Protein AF-A0AB34IRI8-F1 (afdb_monomer)

Mean predicted aligned error: 18.39 Å

Solvent-accessible surface area (backbone atoms only — not comparable to full-atom values): 11376 Å² total; per-residue (Å²): 134,87,82,85,92,80,89,78,89,80,81,90,86,81,87,89,85,87,90,81,87,82,88,83,88,73,82,80,76,86,68,84,71,57,89,64,52,64,60,56,54,55,51,50,59,56,51,49,53,57,52,50,52,52,51,51,47,52,52,50,52,51,53,44,52,55,52,50,53,52,49,52,57,53,52,60,46,41,81,77,42,81,69,52,74,71,53,50,54,49,51,53,51,50,51,53,52,45,52,53,52,49,54,52,47,54,56,50,49,53,53,50,52,52,52,49,52,57,46,53,53,50,51,50,54,49,49,53,55,50,49,56,49,52,54,50,53,51,52,52,53,52,50,52,51,53,52,51,52,52,51,51,51,53,48,50,55,48,48,53,61,58,59,53,50,66,68,58,53,76,74,46,85,82,59,78,80,67,63,76,69,68,76,76,78,127

Sequence (186 aa):
MESLAEAAEAAVGAAPQTQDEPALDGGTESTDCDSSCAIVGEKRVRSDAVTAMNNKKAHLRLRLAKKMDLIEKSTAKTDIKPLSTREATALEKWRRDVEAMKLELDGLEKKTEEAVARRAMREQAAQVAASRRQDKESEIMLEVRRLKEQLQAKWKARVVVDGISPLLIRKSHIGTVSLVGLLMAS

pLDDT: mean 74.51, std 20.67, range [33.25, 97.0]

Foldseek 3Di:
DDDDDDDDDDDDDDDDDDDDDDDDDDDDDPDPPDPVVVVVVVVVVLVVVLVVLVVVLVVLVVVLVVLVVVLVVLVVVCVVPNDDPVSVVVSVVSVVVNVVSVVVNVVSVVVSVVSVVVVVVVVVVVVVVVVVVVVVVVVVVVVVVVVVVVVVVVVVVVCVVVVVPPVVVVVCVVPDVPPVVVVPDD

Organism: Prymnesium parvum (NCBI:txid97485)

Radius of gyration: 44.05 Å; Cα contacts (8 Å, |Δi|>4): 26; chains: 1; bounding box: 108×60×132 Å

Secondary structure (DSSP, 8-state):
----------------------------------TTHHHHHHHHHHHHHHHHHHHHHHHHHHHHHHHHHHHHHHHHHHTTSPPPHHHHHHHHHHHHHHHHHHHHHHHHHHHHHHHHHHHHHHHHHHHHHHHHHHHHHHHHHHHHHHHHHHHHHHHHHHHHHHHHHHHHHTTTTTTTTSSSTTSS--

Structure (mmCIF, N/CA/C/O backbone):
data_AF-A0AB34IRI8-F1
#
_entry.id   AF-A0AB34IRI8-F1
#
loop_
_atom_site.group_PDB
_atom_site.id
_atom_site.type_symbol
_atom_site.label_atom_id
_atom_site.label_alt_id
_atom_site.label_comp_id
_atom_site.label_asym_id
_atom_site.label_entity_id
_atom_site.label_seq_id
_atom_site.pdbx_PDB_ins_code
_atom_site.Cartn_x
_atom_site.Cartn_y
_atom_site.Cartn_z
_atom_site.occupancy
_atom_site.B_iso_or_equiv
_atom_site.auth_seq_id
_atom_site.auth_comp_id
_atom_site.auth_asym_id
_atom_site.auth_atom_id
_atom_site.pdbx_PDB_model_num
ATOM 1 N N . MET A 1 1 ? 46.384 26.496 -1.691 1.00 38.50 1 MET A N 1
ATOM 2 C CA . MET A 1 1 ? 45.612 27.749 -1.613 1.00 38.50 1 MET A CA 1
ATOM 3 C C . MET A 1 1 ? 44.164 27.350 -1.871 1.00 38.50 1 MET A C 1
ATOM 5 O O . MET A 1 1 ? 43.875 26.962 -2.992 1.00 38.50 1 MET A O 1
ATOM 9 N N . GLU A 1 2 ? 43.409 26.957 -0.836 1.00 41.22 2 GLU A N 1
ATOM 10 C CA . GLU A 1 2 ? 42.634 27.840 0.082 1.00 41.22 2 GLU A CA 1
ATOM 11 C C . GLU A 1 2 ? 41.432 28.473 -0.654 1.00 41.22 2 GLU A C 1
ATOM 13 O O . GLU A 1 2 ? 41.616 28.934 -1.770 1.00 41.22 2 GLU A O 1
ATOM 18 N N . SER A 1 3 ? 40.188 28.525 -0.160 1.00 49.41 3 SER A N 1
ATOM 19 C CA . SER A 1 3 ? 39.584 28.200 1.142 1.00 49.41 3 SER A CA 1
ATOM 20 C C . SER A 1 3 ? 38.048 28.064 1.012 1.00 49.41 3 SER A C 1
ATOM 22 O O . SER A 1 3 ? 37.437 28.500 0.038 1.00 49.41 3 SER A O 1
ATOM 24 N N . LEU A 1 4 ? 37.441 27.453 2.033 1.00 54.38 4 LEU A N 1
ATOM 25 C CA . LEU A 1 4 ? 36.020 27.501 2.395 1.00 54.38 4 LEU A CA 1
ATOM 26 C C . LEU A 1 4 ? 35.646 28.851 3.053 1.00 54.38 4 LEU A C 1
ATOM 28 O O . LEU A 1 4 ? 36.519 29.498 3.623 1.00 54.38 4 LEU A O 1
ATOM 32 N N . ALA A 1 5 ? 34.330 29.111 3.108 1.00 40.75 5 ALA A N 1
ATOM 33 C CA . ALA A 1 5 ? 33.582 29.871 4.130 1.00 40.75 5 ALA A CA 1
ATOM 34 C C . ALA A 1 5 ? 33.366 31.393 3.967 1.00 40.75 5 ALA A C 1
ATOM 36 O O . ALA A 1 5 ? 34.298 32.168 4.112 1.00 40.75 5 ALA A O 1
ATOM 37 N N . GLU A 1 6 ? 32.088 31.781 3.819 1.00 50.50 6 GLU A N 1
ATOM 38 C CA . GLU A 1 6 ? 31.373 32.815 4.611 1.00 50.50 6 GLU A CA 1
ATOM 39 C C . GLU A 1 6 ? 29.864 32.694 4.266 1.00 50.50 6 GLU A C 1
ATOM 41 O O . GLU A 1 6 ? 29.504 32.707 3.092 1.00 50.50 6 GLU A O 1
ATOM 46 N N . ALA A 1 7 ? 28.979 32.214 5.158 1.00 42.91 7 ALA A N 1
ATOM 47 C CA . ALA A 1 7 ? 28.339 32.908 6.296 1.00 42.91 7 ALA A CA 1
ATOM 48 C C . ALA A 1 7 ? 27.569 34.178 5.863 1.00 42.91 7 ALA A C 1
ATOM 50 O O . ALA A 1 7 ? 28.012 34.884 4.974 1.00 42.91 7 ALA A O 1
ATOM 51 N N . ALA A 1 8 ? 26.460 34.628 6.439 1.00 37.38 8 ALA A N 1
ATOM 52 C CA . ALA A 1 8 ? 25.421 34.150 7.343 1.00 37.38 8 ALA A CA 1
ATOM 53 C C . ALA A 1 8 ? 24.485 35.377 7.495 1.00 37.38 8 ALA A C 1
ATOM 55 O O . ALA A 1 8 ? 24.975 36.496 7.576 1.00 37.38 8 ALA A O 1
ATOM 56 N N . GLU A 1 9 ? 23.170 35.156 7.540 1.00 45.03 9 GLU A N 1
ATOM 57 C CA . GLU A 1 9 ? 22.182 35.990 8.254 1.00 45.03 9 GLU A CA 1
ATOM 58 C C . GLU A 1 9 ? 21.961 37.472 7.863 1.00 45.03 9 GLU A C 1
ATOM 60 O O . GLU A 1 9 ? 22.752 38.365 8.147 1.00 45.03 9 GLU A O 1
ATOM 65 N N . ALA A 1 10 ? 20.738 37.763 7.403 1.00 41.84 10 ALA A N 1
ATOM 66 C CA . ALA A 1 10 ? 20.062 39.022 7.712 1.00 41.84 10 ALA A CA 1
ATOM 67 C C . ALA A 1 10 ? 18.569 38.758 8.012 1.00 41.84 10 ALA A C 1
ATOM 69 O O . ALA A 1 10 ? 17.799 38.393 7.128 1.00 41.84 10 ALA A O 1
ATOM 70 N N . ALA A 1 11 ? 18.239 38.874 9.305 1.00 40.69 11 ALA A N 1
ATOM 71 C CA . ALA A 1 11 ? 16.968 39.212 9.969 1.00 40.69 11 ALA A CA 1
ATOM 72 C C . ALA A 1 11 ? 15.685 39.314 9.104 1.00 40.69 11 ALA A C 1
ATOM 74 O O . ALA A 1 11 ? 15.616 40.081 8.153 1.00 40.69 11 ALA A O 1
ATOM 75 N N . VAL A 1 12 ? 14.632 38.531 9.378 1.00 42.75 12 VAL A N 1
ATOM 76 C CA . VAL A 1 12 ? 13.583 38.778 10.404 1.00 42.75 12 VAL A CA 1
ATOM 77 C C . VAL A 1 12 ? 12.842 40.110 10.212 1.00 42.75 12 VAL A C 1
ATOM 79 O O . VAL A 1 12 ? 13.376 41.169 10.523 1.00 42.75 12 VAL A O 1
ATOM 82 N N . GLY A 1 13 ? 11.559 40.034 9.831 1.00 35.25 13 GLY A N 1
ATOM 83 C CA . GLY A 1 13 ? 10.600 41.122 10.045 1.00 35.25 13 GLY A CA 1
ATOM 84 C C . GLY A 1 13 ? 9.332 41.070 9.181 1.00 35.25 13 GLY A C 1
ATOM 85 O O . GLY A 1 13 ? 9.415 41.228 7.973 1.00 35.25 13 GLY A O 1
ATOM 86 N N . ALA A 1 14 ? 8.174 40.964 9.846 1.00 33.25 14 ALA A N 1
ATOM 87 C CA . ALA A 1 14 ? 6.826 41.368 9.408 1.00 33.25 14 ALA A CA 1
ATOM 88 C C . ALA A 1 14 ? 5.978 40.420 8.518 1.00 33.25 14 ALA A C 1
ATOM 90 O O . ALA A 1 14 ? 6.002 40.466 7.294 1.00 33.25 14 ALA A O 1
ATOM 91 N N . ALA A 1 15 ? 5.072 39.678 9.167 1.00 43.09 15 ALA A N 1
ATOM 92 C CA . ALA A 1 15 ? 3.667 39.653 8.732 1.00 43.09 15 ALA A CA 1
ATOM 93 C C . ALA A 1 15 ? 3.048 41.021 9.107 1.00 43.09 15 ALA A C 1
ATOM 95 O O . ALA A 1 15 ? 3.437 41.534 10.165 1.00 43.09 15 ALA A O 1
ATOM 96 N N . PRO A 1 16 ? 2.126 41.633 8.324 1.00 47.09 16 PRO A N 1
ATOM 97 C CA . PRO A 1 16 ? 0.724 41.178 8.342 1.00 47.09 16 PRO A CA 1
ATOM 98 C C . PRO A 1 16 ? -0.154 41.510 7.093 1.00 47.09 16 PRO A C 1
ATOM 100 O O . PRO A 1 16 ? 0.256 42.203 6.172 1.00 47.09 16 PRO A O 1
ATOM 103 N N . GLN A 1 17 ? -1.416 41.063 7.191 1.00 42.84 17 GLN A N 1
ATOM 104 C CA . GLN A 1 17 ? -2.670 41.548 6.569 1.00 42.84 17 GLN A CA 1
ATOM 105 C C . GLN A 1 17 ? -3.232 40.869 5.300 1.00 42.84 17 GLN A C 1
ATOM 107 O O . GLN A 1 17 ? -2.868 41.127 4.160 1.00 42.84 17 GLN A O 1
ATOM 112 N N . THR A 1 18 ? -4.209 40.014 5.606 1.00 46.50 18 THR A N 1
ATOM 113 C CA . THR A 1 18 ? -5.463 39.654 4.921 1.00 46.50 18 THR A CA 1
ATOM 114 C C . THR A 1 18 ? -6.388 40.835 4.567 1.00 46.50 18 THR A C 1
ATOM 116 O O . THR A 1 18 ? -6.282 41.861 5.234 1.00 46.50 18 THR A O 1
ATOM 119 N N . GLN A 1 19 ? -7.357 40.560 3.660 1.00 40.69 19 GLN A N 1
ATOM 120 C CA . GLN A 1 19 ? -8.642 41.238 3.293 1.00 40.69 19 GLN A CA 1
ATOM 121 C C . GLN A 1 19 ? -8.680 41.725 1.823 1.00 40.69 19 GLN A C 1
ATOM 123 O O . GLN A 1 19 ? -7.710 42.327 1.380 1.00 40.69 19 GLN A O 1
ATOM 128 N N . ASP A 1 20 ? -9.682 41.506 0.953 1.00 49.56 20 ASP A N 1
ATOM 129 C CA . ASP A 1 20 ? -11.048 40.921 0.964 1.00 49.56 20 ASP A CA 1
ATOM 130 C C . ASP A 1 20 ? -11.381 40.486 -0.499 1.00 49.56 20 ASP A C 1
ATOM 132 O O . ASP A 1 20 ? -10.940 41.149 -1.436 1.00 49.56 20 ASP A O 1
ATOM 136 N N . GLU A 1 21 ? -11.864 39.263 -0.777 1.00 47.25 21 GLU A N 1
ATOM 137 C CA . GLU A 1 21 ? -13.268 38.808 -1.006 1.00 47.25 21 GLU A CA 1
ATOM 138 C C . GLU A 1 21 ? -13.926 39.231 -2.355 1.00 47.25 21 GLU A C 1
ATOM 140 O O . GLU A 1 21 ? -13.651 40.321 -2.853 1.00 47.25 21 GLU A O 1
ATOM 145 N N . PRO A 1 22 ? -14.756 38.372 -3.006 1.00 49.69 22 PRO A N 1
ATOM 146 C CA . PRO A 1 22 ? -16.105 38.113 -2.488 1.00 49.69 22 PRO A CA 1
ATOM 147 C C . PRO A 1 22 ? -16.624 36.659 -2.590 1.00 49.69 22 PRO A C 1
ATOM 149 O O . PRO A 1 22 ? -16.430 35.961 -3.586 1.00 49.69 22 PRO A O 1
ATOM 152 N N . ALA A 1 23 ? -17.355 36.263 -1.546 1.00 54.88 23 ALA A N 1
ATOM 153 C CA . ALA A 1 23 ? -18.666 35.614 -1.560 1.00 54.88 23 ALA A CA 1
ATOM 154 C C . ALA A 1 23 ? -18.998 34.632 -2.701 1.00 54.88 23 ALA A C 1
ATOM 156 O O . ALA A 1 23 ? -19.502 35.008 -3.760 1.00 54.88 23 ALA A O 1
ATOM 157 N N . LEU A 1 24 ? -18.904 33.340 -2.385 1.00 49.97 24 LEU A N 1
ATOM 158 C CA . LEU A 1 24 ? -19.870 32.348 -2.858 1.00 49.97 24 LEU A CA 1
ATOM 159 C C . LEU A 1 24 ? -20.435 31.628 -1.635 1.00 49.97 24 LEU A C 1
ATOM 161 O O . LEU A 1 24 ? -19.912 30.618 -1.168 1.00 49.97 24 LEU A O 1
ATOM 165 N N . ASP A 1 25 ? -21.493 32.239 -1.110 1.00 50.31 25 ASP A N 1
ATOM 166 C CA . ASP A 1 25 ? -22.393 31.683 -0.114 1.00 50.31 25 ASP A CA 1
ATOM 167 C C . ASP A 1 25 ? -23.130 30.485 -0.727 1.00 50.31 25 ASP A C 1
ATOM 169 O O . ASP A 1 25 ? -23.863 30.596 -1.713 1.00 50.31 25 ASP A O 1
ATOM 173 N N . GLY A 1 26 ? -22.853 29.315 -0.167 1.00 48.62 26 GLY A N 1
ATOM 174 C CA . GLY A 1 26 ? -23.420 28.035 -0.554 1.00 48.62 26 GLY A CA 1
ATOM 175 C C . GLY A 1 26 ? -23.701 27.210 0.689 1.00 48.62 26 GLY A C 1
ATOM 176 O O . GLY A 1 26 ? -23.177 26.110 0.812 1.00 48.62 26 GLY A O 1
ATOM 177 N N . GLY A 1 27 ? -24.465 27.784 1.624 1.00 51.50 27 GLY A N 1
ATOM 178 C CA . GLY A 1 27 ? -25.280 27.071 2.608 1.00 51.50 27 GLY A CA 1
ATOM 179 C C . GLY A 1 27 ? -24.626 25.861 3.273 1.00 51.50 27 GLY A C 1
ATOM 180 O O . GLY A 1 27 ? -24.981 24.722 2.978 1.00 51.50 27 GLY A O 1
ATOM 181 N N . THR A 1 28 ? -23.735 26.087 4.235 1.00 52.03 28 THR A N 1
ATOM 182 C CA . THR A 1 28 ? -23.485 25.082 5.272 1.00 52.03 28 THR A CA 1
ATOM 183 C C . THR A 1 28 ? -24.441 25.348 6.419 1.00 52.03 28 THR A C 1
ATOM 185 O O . THR A 1 28 ? -24.118 26.075 7.358 1.00 52.03 28 THR A O 1
ATOM 188 N N . GLU A 1 29 ? -25.632 24.754 6.328 1.00 53.28 29 GLU A N 1
ATOM 189 C CA . GLU A 1 29 ? -26.399 24.428 7.522 1.00 53.28 29 GLU A CA 1
ATOM 190 C C . GLU A 1 29 ? -25.449 23.722 8.489 1.00 53.28 29 GLU A C 1
ATOM 192 O O . GLU A 1 29 ? -24.845 22.691 8.171 1.00 53.28 29 GLU A O 1
ATOM 197 N N . SER A 1 30 ? -25.281 24.334 9.656 1.00 51.94 30 SER A N 1
ATOM 198 C CA . SER A 1 30 ? -24.650 23.757 10.829 1.00 51.94 30 SER A CA 1
ATOM 199 C C . SER A 1 30 ? -25.416 22.495 11.205 1.00 51.94 30 SER A C 1
ATOM 201 O O . SER A 1 30 ? -26.341 22.515 12.013 1.00 51.94 30 SER A O 1
ATOM 203 N N . THR A 1 31 ? -25.061 21.393 10.557 1.00 53.19 31 THR A N 1
ATOM 204 C CA . THR A 1 31 ? -25.438 20.070 11.015 1.00 53.19 31 THR A CA 1
ATOM 205 C C . THR A 1 31 ? -24.465 19.759 12.134 1.00 53.19 31 THR A C 1
ATOM 207 O O . THR A 1 31 ? -23.269 19.586 11.883 1.00 53.19 31 THR A O 1
ATOM 210 N N . ASP A 1 32 ? -24.967 19.754 13.365 1.00 49.31 32 ASP A N 1
ATOM 211 C CA . ASP A 1 32 ? -24.262 19.232 14.527 1.00 49.31 32 ASP A CA 1
ATOM 212 C C . ASP A 1 32 ? -23.770 17.816 14.202 1.00 49.31 32 ASP A C 1
ATOM 214 O O . ASP A 1 32 ? -24.513 16.835 14.238 1.00 49.31 32 ASP A O 1
ATOM 218 N N . CYS A 1 33 ? -22.505 17.706 13.799 1.00 54.00 33 CYS A N 1
ATOM 219 C CA . CYS A 1 33 ? -21.868 16.419 13.587 1.00 54.00 33 CYS A CA 1
ATOM 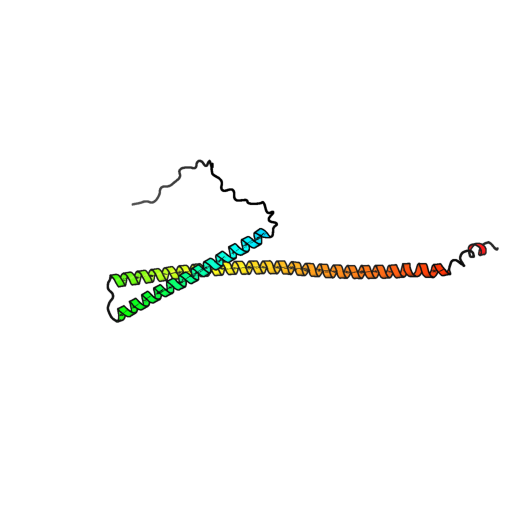220 C C . CYS A 1 33 ? -21.435 15.897 14.953 1.00 54.00 33 CYS A C 1
ATOM 222 O O . CYS A 1 33 ? -20.291 16.073 15.384 1.00 54.00 33 CYS A O 1
ATOM 224 N N . ASP A 1 34 ? -22.370 15.212 15.607 1.00 46.16 34 ASP A N 1
ATOM 225 C CA . ASP A 1 34 ? -22.072 14.255 16.660 1.00 46.16 34 ASP A CA 1
ATOM 226 C C . ASP A 1 34 ? -20.934 13.325 16.206 1.00 46.16 34 ASP A C 1
ATOM 228 O O . ASP A 1 34 ? -20.715 13.070 15.016 1.00 46.16 34 ASP A O 1
ATOM 232 N N . SER A 1 35 ? -20.173 12.824 17.175 1.00 53.50 35 SER A N 1
ATOM 233 C CA . SER A 1 35 ? -18.841 12.202 17.074 1.00 53.50 35 SER A CA 1
ATOM 234 C C . SER A 1 35 ? -18.698 10.994 16.118 1.00 53.50 35 SER A C 1
ATOM 236 O O . SER A 1 35 ? -17.634 10.379 16.022 1.00 53.50 35 SER A O 1
ATOM 238 N N . SER A 1 36 ? -19.752 10.644 15.392 1.00 53.09 36 SER A N 1
ATOM 239 C CA . SER A 1 36 ? -19.864 9.620 14.358 1.00 53.09 36 SER A CA 1
ATOM 240 C C . SER A 1 36 ? -19.537 10.119 12.936 1.00 53.09 36 SER A C 1
ATOM 242 O O . SER A 1 36 ? -19.070 9.310 12.130 1.00 53.09 36 SER A O 1
ATOM 244 N N . CYS A 1 37 ? -19.663 11.416 12.609 1.00 47.88 37 CYS A N 1
ATOM 245 C CA . CYS A 1 37 ? -19.315 11.933 11.269 1.00 47.88 37 CYS A CA 1
ATOM 246 C C . CYS A 1 37 ? -17.809 11.883 10.961 1.00 47.88 37 CYS A C 1
ATOM 248 O O . CYS A 1 37 ? -17.397 11.496 9.862 1.00 47.88 37 CYS A O 1
ATOM 250 N N . ALA A 1 38 ? -16.969 12.250 11.935 1.00 49.59 38 ALA A N 1
ATOM 251 C CA . ALA A 1 38 ? -15.520 12.338 11.743 1.00 49.59 38 ALA A CA 1
ATOM 252 C C . ALA A 1 38 ? -14.908 10.968 11.404 1.00 49.59 38 ALA A C 1
ATOM 254 O O . ALA A 1 38 ? -14.041 10.851 10.542 1.00 49.59 38 ALA A O 1
ATOM 255 N N . ILE A 1 39 ? -15.423 9.896 12.010 1.00 49.19 39 ILE A N 1
ATOM 256 C CA . ILE A 1 39 ? -14.883 8.540 11.851 1.00 49.19 39 ILE A CA 1
ATOM 257 C C . ILE A 1 39 ? -15.245 7.949 10.478 1.00 49.19 39 ILE A C 1
ATOM 259 O O . ILE A 1 39 ? -14.462 7.180 9.913 1.00 49.19 39 ILE A O 1
ATOM 263 N N . VAL A 1 40 ? -16.405 8.305 9.912 1.00 45.72 40 VAL A N 1
ATOM 264 C CA . VAL A 1 40 ? -16.830 7.822 8.586 1.00 45.72 40 VAL A CA 1
ATOM 265 C C . VAL A 1 40 ? -16.107 8.575 7.465 1.00 45.72 40 VAL A C 1
ATOM 267 O O . VAL A 1 40 ? -15.620 7.932 6.531 1.00 45.72 40 VAL A O 1
ATOM 270 N N . GLY A 1 41 ? -15.953 9.900 7.582 1.00 47.09 41 GLY A N 1
ATOM 271 C CA . GLY A 1 41 ? -15.182 10.707 6.626 1.00 47.09 41 GLY A CA 1
ATOM 272 C C . GLY A 1 41 ? -13.705 10.306 6.583 1.00 47.09 41 GLY A C 1
ATOM 273 O O . GLY A 1 41 ? -13.148 10.043 5.518 1.00 47.09 41 GLY A O 1
ATOM 274 N N . GLU A 1 42 ? -13.081 10.119 7.745 1.00 50.88 42 GLU A N 1
ATOM 275 C CA . GLU A 1 42 ? -11.664 9.762 7.841 1.00 50.88 42 GLU A CA 1
ATOM 276 C C . GLU A 1 42 ? -11.390 8.289 7.449 1.00 50.88 42 GLU A C 1
ATOM 278 O O . GLU A 1 42 ? -10.267 7.933 7.082 1.00 50.88 42 GLU A O 1
ATOM 283 N N . LYS A 1 43 ? -12.398 7.401 7.490 1.00 51.81 43 LYS A N 1
ATOM 284 C CA . LYS A 1 43 ? -12.291 6.030 6.947 1.00 51.81 43 LYS A CA 1
ATOM 285 C C . LYS A 1 43 ? -12.290 6.003 5.415 1.00 51.81 43 LYS A C 1
ATOM 287 O O . LYS A 1 43 ? -11.534 5.213 4.849 1.00 51.81 43 LYS A O 1
ATOM 292 N N . ARG A 1 44 ? -13.074 6.861 4.747 1.00 51.75 44 ARG A N 1
ATOM 293 C CA . ARG A 1 44 ? -13.083 6.958 3.272 1.00 51.75 44 ARG A CA 1
ATOM 294 C C . ARG A 1 44 ? -11.767 7.535 2.744 1.00 51.75 44 ARG A C 1
ATOM 296 O O . ARG A 1 44 ? -11.082 6.861 1.984 1.00 51.75 44 ARG A O 1
ATOM 303 N N . VAL A 1 45 ? -11.309 8.660 3.298 1.00 54.56 45 VAL A N 1
ATOM 304 C CA . VAL A 1 45 ? -10.055 9.327 2.879 1.00 54.56 45 VAL A CA 1
ATOM 305 C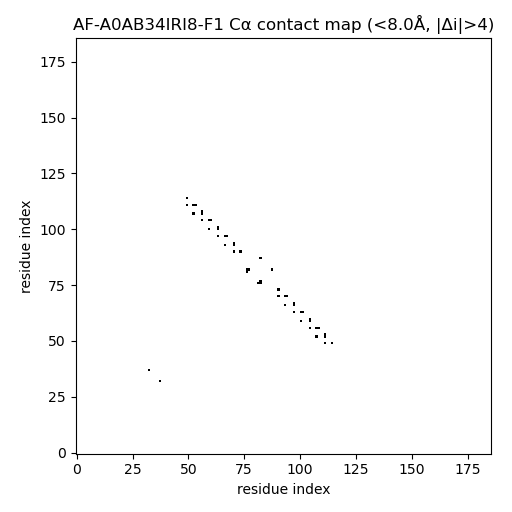 C . VAL A 1 45 ? -8.819 8.414 3.014 1.00 54.56 45 VAL A C 1
ATOM 307 O O . VAL A 1 45 ? -7.908 8.446 2.185 1.00 54.56 45 VAL A O 1
ATOM 310 N N . ARG A 1 46 ? -8.777 7.539 4.030 1.00 54.91 46 ARG A N 1
ATOM 311 C CA . ARG A 1 46 ? -7.667 6.584 4.237 1.00 54.91 46 ARG A CA 1
ATOM 312 C C . ARG A 1 46 ? -7.734 5.354 3.323 1.00 54.91 46 ARG A C 1
ATOM 314 O O . ARG A 1 46 ? -6.688 4.804 2.974 1.00 54.91 46 ARG A O 1
ATOM 321 N N . SER A 1 47 ? -8.937 4.944 2.918 1.00 59.28 47 SER A N 1
ATOM 322 C CA . SER A 1 47 ? -9.152 3.933 1.873 1.00 59.28 47 SER A CA 1
ATOM 323 C C . SER A 1 47 ? -8.672 4.442 0.511 1.00 59.28 47 SER A C 1
ATOM 325 O O . SER A 1 47 ? -8.019 3.709 -0.236 1.00 59.28 47 SER A O 1
ATOM 327 N N . ASP A 1 48 ? -8.905 5.721 0.225 1.00 71.50 48 ASP A N 1
ATOM 328 C CA . ASP A 1 48 ? -8.545 6.339 -1.050 1.00 71.50 48 ASP A CA 1
ATOM 329 C C . ASP A 1 48 ? -7.026 6.447 -1.236 1.00 71.50 48 ASP A C 1
ATOM 331 O O . ASP A 1 48 ? -6.525 6.222 -2.335 1.00 71.50 48 ASP A O 1
ATOM 335 N N . ALA A 1 49 ? -6.258 6.688 -0.166 1.00 77.56 49 ALA A N 1
ATOM 336 C CA . ALA A 1 49 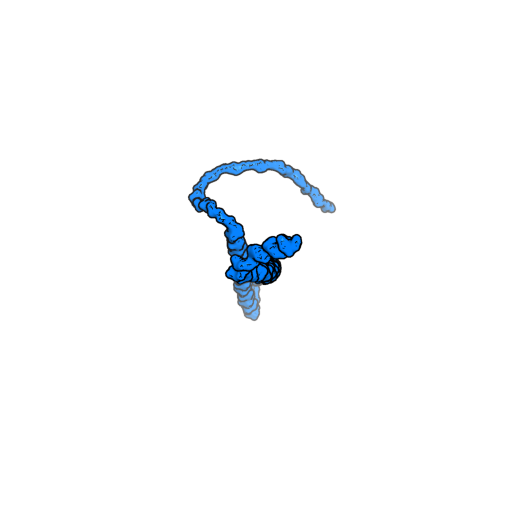? -4.799 6.807 -0.243 1.00 77.56 49 ALA A CA 1
ATOM 337 C C . ALA A 1 49 ? -4.093 5.489 -0.619 1.00 77.56 49 ALA A C 1
ATOM 339 O O . ALA A 1 49 ? -3.237 5.472 -1.506 1.00 77.56 49 ALA A O 1
ATOM 340 N N . VAL A 1 50 ? -4.450 4.369 0.025 1.00 82.62 50 VAL A N 1
ATOM 341 C CA . VAL A 1 50 ? -3.874 3.046 -0.303 1.00 82.62 50 VAL A CA 1
ATOM 342 C C . VAL A 1 50 ? -4.323 2.596 -1.692 1.00 82.62 50 VAL A C 1
ATOM 344 O O . VAL A 1 50 ? -3.517 2.085 -2.469 1.00 82.62 50 VAL A O 1
ATOM 347 N N . THR A 1 51 ? -5.581 2.863 -2.041 1.00 85.56 51 THR A N 1
ATOM 348 C CA . THR A 1 51 ? -6.126 2.575 -3.372 1.00 85.56 51 THR A CA 1
ATOM 349 C C . THR A 1 51 ? -5.410 3.393 -4.451 1.00 85.56 51 THR A C 1
ATOM 351 O O . THR A 1 51 ? -4.986 2.841 -5.465 1.00 85.56 51 THR A O 1
ATOM 354 N N . ALA A 1 52 ? -5.158 4.682 -4.211 1.00 87.56 52 ALA A N 1
ATOM 355 C CA . ALA A 1 52 ? -4.386 5.538 -5.107 1.00 87.56 52 ALA A CA 1
ATOM 356 C C . ALA A 1 52 ? -2.934 5.056 -5.269 1.00 87.56 52 ALA A C 1
ATOM 358 O O . ALA A 1 52 ? -2.417 5.056 -6.386 1.00 87.56 52 ALA A O 1
ATOM 359 N N . MET A 1 53 ? -2.275 4.605 -4.193 1.00 87.38 53 MET A N 1
ATOM 360 C CA . MET A 1 53 ? -0.933 4.008 -4.276 1.00 87.38 53 MET A CA 1
ATOM 361 C C . MET A 1 53 ? -0.930 2.714 -5.099 1.00 87.38 53 MET A C 1
ATOM 363 O O . MET A 1 53 ? -0.063 2.542 -5.954 1.00 87.38 53 MET A O 1
ATOM 367 N N . ASN A 1 54 ? -1.927 1.845 -4.919 1.00 88.69 54 ASN A N 1
ATOM 368 C CA . ASN A 1 54 ? -2.075 0.622 -5.712 1.00 88.69 54 ASN A CA 1
ATOM 369 C C . ASN A 1 54 ? -2.349 0.916 -7.196 1.00 88.69 54 ASN A C 1
ATOM 371 O O . ASN A 1 54 ? -1.775 0.260 -8.065 1.00 88.69 54 ASN A O 1
ATOM 375 N N . ASN A 1 55 ? -3.141 1.944 -7.505 1.00 90.88 55 ASN A N 1
ATOM 376 C CA . ASN A 1 55 ? -3.371 2.383 -8.883 1.00 90.88 55 ASN A CA 1
ATOM 377 C C . ASN A 1 55 ? -2.092 2.943 -9.523 1.00 90.88 55 ASN A C 1
ATOM 379 O O . ASN A 1 55 ? -1.762 2.588 -10.656 1.00 90.88 55 ASN A O 1
ATOM 383 N N . LYS A 1 56 ? -1.317 3.756 -8.787 1.00 92.62 56 LYS A N 1
ATOM 384 C CA . LYS A 1 56 ? 0.003 4.236 -9.239 1.00 92.62 56 LYS A CA 1
ATOM 385 C C . LYS A 1 56 ? 0.955 3.072 -9.510 1.00 92.62 56 LYS A C 1
ATOM 387 O O . LYS A 1 56 ? 1.593 3.036 -10.559 1.00 92.62 56 LYS A O 1
ATOM 392 N N . LYS A 1 57 ? 0.987 2.086 -8.613 1.00 92.50 57 LYS A N 1
ATOM 393 C CA . LYS A 1 57 ? 1.767 0.853 -8.755 1.00 92.50 57 LYS A CA 1
ATOM 394 C C . LYS A 1 57 ? 1.373 0.064 -10.005 1.00 92.50 57 LYS A C 1
ATOM 396 O O . LYS A 1 57 ? 2.238 -0.346 -10.775 1.00 92.50 57 LYS A O 1
ATOM 401 N N . ALA A 1 58 ? 0.074 -0.120 -10.241 1.00 92.44 58 ALA A N 1
ATOM 402 C CA . ALA A 1 58 ? -0.435 -0.800 -11.429 1.00 92.44 58 ALA A CA 1
ATOM 403 C C . ALA A 1 58 ? -0.039 -0.062 -12.719 1.00 92.44 58 ALA A C 1
ATOM 405 O O . ALA A 1 58 ? 0.450 -0.680 -13.666 1.00 92.44 58 ALA A O 1
ATOM 406 N N . HIS A 1 59 ? -0.165 1.266 -12.735 1.00 93.94 59 HIS A N 1
ATOM 407 C CA . HIS A 1 59 ? 0.226 2.084 -13.879 1.00 93.94 59 HIS A CA 1
ATOM 408 C C . HIS A 1 59 ? 1.741 2.046 -14.146 1.00 93.94 59 HIS A C 1
ATOM 410 O O . HIS A 1 59 ? 2.164 1.928 -15.297 1.00 93.94 59 HIS A O 1
ATOM 416 N N . LEU A 1 60 ? 2.572 2.090 -13.101 1.00 94.19 60 LEU A N 1
ATOM 417 C CA . LEU A 1 60 ? 4.027 1.960 -13.228 1.00 94.19 60 LEU A CA 1
ATOM 418 C C . LEU A 1 60 ? 4.436 0.589 -13.761 1.00 94.19 60 LEU A C 1
ATOM 420 O O . LEU A 1 60 ? 5.258 0.522 -14.669 1.00 94.19 60 LEU A O 1
ATOM 424 N N . ARG A 1 61 ? 3.815 -0.494 -13.282 1.00 93.44 61 ARG A N 1
ATOM 425 C CA . ARG A 1 61 ? 4.044 -1.848 -13.814 1.00 93.44 61 ARG A CA 1
ATOM 426 C C . ARG A 1 61 ? 3.694 -1.946 -15.297 1.00 93.44 61 ARG A C 1
ATOM 42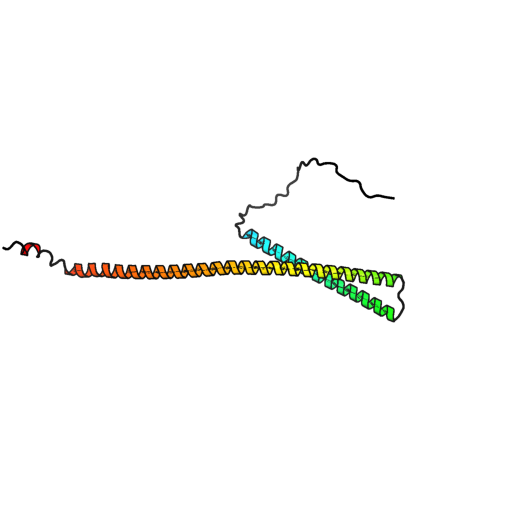8 O O . ARG A 1 61 ? 4.464 -2.512 -16.068 1.00 93.44 61 ARG A O 1
ATOM 435 N N . LEU A 1 62 ? 2.584 -1.334 -15.717 1.00 95.50 62 LEU A N 1
ATOM 436 C CA . LEU A 1 62 ? 2.206 -1.266 -17.130 1.00 95.50 62 LEU A CA 1
ATOM 437 C C . LEU A 1 62 ? 3.250 -0.496 -17.959 1.00 95.50 62 LEU A C 1
ATOM 439 O O . LEU A 1 62 ? 3.643 -0.941 -19.037 1.00 95.50 62 LEU A O 1
ATOM 443 N N . ARG A 1 63 ? 3.713 0.663 -17.470 1.00 94.12 63 ARG A N 1
ATOM 444 C CA . ARG A 1 63 ? 4.752 1.463 -18.142 1.00 94.12 63 ARG A CA 1
ATOM 445 C C . ARG A 1 63 ? 6.083 0.721 -18.231 1.00 94.12 63 ARG A C 1
ATOM 447 O O . ARG A 1 63 ? 6.724 0.769 -19.280 1.00 94.12 63 ARG A O 1
ATOM 454 N N . LEU A 1 64 ? 6.465 0.028 -17.162 1.00 94.94 64 LEU A N 1
ATOM 455 C CA . LEU A 1 64 ? 7.659 -0.804 -17.101 1.00 94.94 64 LEU A CA 1
ATOM 456 C C . LEU A 1 64 ? 7.597 -1.912 -18.155 1.00 94.94 64 LEU A C 1
ATOM 458 O O . LEU A 1 64 ? 8.524 -2.031 -18.949 1.00 94.94 64 LEU A O 1
ATOM 462 N N . ALA A 1 65 ? 6.486 -2.650 -18.225 1.00 94.69 65 ALA A N 1
ATOM 463 C CA . ALA A 1 65 ? 6.290 -3.713 -19.209 1.00 94.69 65 ALA A CA 1
ATOM 464 C C . ALA A 1 65 ? 6.426 -3.197 -20.650 1.00 94.69 65 ALA A C 1
ATOM 466 O O . ALA A 1 65 ? 7.159 -3.774 -21.446 1.00 94.69 65 ALA A O 1
ATOM 467 N N . LYS A 1 66 ? 5.805 -2.052 -20.969 1.00 95.38 66 LYS A N 1
ATOM 468 C CA . LYS A 1 66 ? 5.932 -1.424 -22.296 1.00 95.38 66 LYS A CA 1
ATOM 469 C C . LYS A 1 66 ? 7.376 -1.037 -22.630 1.00 95.38 66 LYS A C 1
ATOM 471 O O . LYS A 1 66 ? 7.809 -1.205 -23.762 1.00 95.38 66 LYS A O 1
ATOM 476 N N . LYS A 1 67 ? 8.127 -0.490 -21.669 1.00 94.38 67 LYS A N 1
ATOM 477 C CA . LYS A 1 67 ? 9.534 -0.106 -21.881 1.00 94.38 67 LYS A CA 1
ATOM 478 C C . LYS A 1 67 ? 10.449 -1.322 -22.014 1.00 94.38 67 LYS A C 1
ATOM 480 O O . LYS A 1 67 ? 11.345 -1.291 -22.848 1.00 94.38 67 LYS A O 1
ATOM 485 N N . MET A 1 68 ? 10.200 -2.380 -21.247 1.00 95.56 68 MET A N 1
ATOM 486 C CA . MET A 1 68 ? 10.908 -3.655 -21.380 1.00 95.56 68 MET A CA 1
ATOM 487 C C . MET A 1 68 ? 10.668 -4.293 -22.755 1.00 95.56 68 MET A C 1
ATOM 489 O O . MET A 1 68 ? 11.635 -4.677 -23.400 1.00 95.56 68 MET A O 1
ATOM 493 N N . ASP A 1 69 ? 9.428 -4.296 -23.253 1.00 94.62 69 ASP A N 1
ATOM 494 C CA . ASP A 1 69 ? 9.092 -4.768 -24.610 1.00 94.62 69 ASP A CA 1
ATOM 495 C C . ASP A 1 69 ? 9.807 -3.951 -25.708 1.00 94.62 69 ASP A C 1
ATOM 497 O O . ASP A 1 69 ? 10.313 -4.504 -26.684 1.00 94.62 69 ASP A O 1
ATOM 501 N N . LEU A 1 70 ? 9.930 -2.627 -25.539 1.00 92.06 70 LEU A N 1
ATOM 502 C CA . LEU A 1 70 ? 10.718 -1.789 -26.456 1.00 92.06 70 LEU A CA 1
ATOM 503 C C . LEU A 1 70 ? 12.211 -2.138 -26.433 1.00 92.06 70 LEU A C 1
ATOM 505 O O . LEU A 1 70 ? 12.844 -2.157 -27.487 1.00 92.06 70 LEU A O 1
ATOM 509 N N . ILE A 1 71 ? 12.769 -2.413 -25.250 1.00 92.62 71 ILE A N 1
ATOM 510 C CA . ILE A 1 71 ? 14.159 -2.858 -25.104 1.00 92.62 71 ILE A CA 1
ATOM 511 C C . ILE A 1 71 ? 14.348 -4.195 -25.818 1.00 92.62 71 ILE A C 1
ATOM 513 O O . ILE A 1 71 ? 15.261 -4.298 -26.628 1.00 92.62 71 ILE A O 1
ATOM 517 N N . GLU A 1 72 ? 13.464 -5.165 -25.581 1.00 94.00 72 GLU A N 1
ATOM 518 C CA . GLU A 1 72 ? 13.515 -6.503 -26.180 1.00 94.00 72 GLU A CA 1
ATOM 519 C C . GLU A 1 72 ? 13.449 -6.455 -27.714 1.00 94.00 72 GLU A C 1
ATOM 521 O O . GLU A 1 72 ? 14.274 -7.056 -28.405 1.00 94.00 72 GLU A O 1
ATOM 526 N N . LYS A 1 73 ? 12.533 -5.655 -28.273 1.00 91.94 73 LYS A N 1
ATOM 527 C CA . LYS A 1 73 ? 12.430 -5.443 -29.727 1.00 91.94 73 LYS A CA 1
ATOM 528 C C . LYS A 1 73 ? 13.666 -4.767 -30.313 1.00 91.94 73 LYS A C 1
ATOM 530 O O . LYS A 1 73 ? 14.058 -5.076 -31.437 1.00 91.94 73 LYS A O 1
ATOM 535 N N . SER A 1 74 ? 14.270 -3.828 -29.588 1.00 87.88 74 SER A N 1
ATOM 536 C CA . SER A 1 74 ? 15.500 -3.166 -30.025 1.00 87.88 74 SER A CA 1
ATOM 537 C C . SER A 1 74 ? 16.724 -4.072 -29.917 1.00 87.88 74 SER A C 1
ATOM 539 O O . SER A 1 74 ? 17.573 -4.002 -30.800 1.00 87.88 74 SER A O 1
ATOM 541 N N . THR A 1 75 ? 16.803 -4.945 -28.909 1.00 86.12 75 THR A N 1
ATOM 542 C CA . THR A 1 75 ? 17.861 -5.963 -28.804 1.00 86.12 75 THR A CA 1
ATOM 543 C C . THR A 1 75 ? 17.712 -7.042 -29.873 1.00 86.12 75 THR A C 1
ATOM 545 O O . THR A 1 75 ? 18.682 -7.373 -30.534 1.00 86.12 75 THR A O 1
ATOM 548 N N . ALA A 1 76 ? 16.495 -7.492 -30.183 1.00 90.62 76 ALA A N 1
ATOM 549 C CA . ALA A 1 76 ? 16.289 -8.444 -31.278 1.00 90.62 76 ALA A CA 1
ATOM 550 C C . ALA A 1 76 ? 16.747 -7.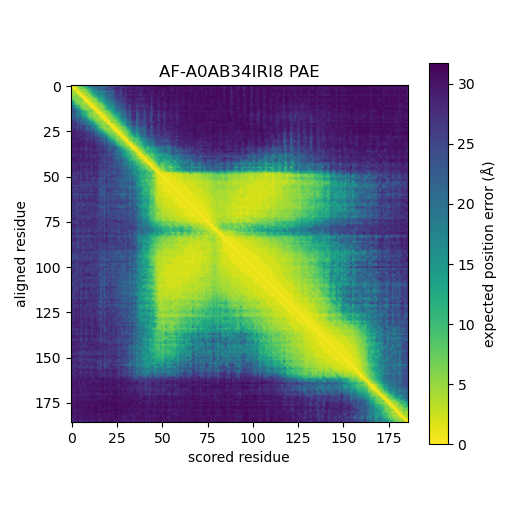888 -32.644 1.00 90.62 76 ALA A C 1
ATOM 552 O O . ALA A 1 76 ? 17.213 -8.627 -33.507 1.00 90.62 76 ALA A O 1
ATOM 553 N N . LYS A 1 77 ? 16.660 -6.564 -32.851 1.00 84.12 77 LYS A N 1
ATOM 554 C CA . LYS A 1 77 ? 17.207 -5.910 -34.052 1.00 84.12 77 LYS A CA 1
ATOM 555 C C . LYS A 1 77 ? 18.738 -5.902 -34.077 1.00 84.12 77 LYS A C 1
ATOM 557 O O . LYS A 1 77 ? 19.296 -5.931 -35.173 1.00 84.12 77 LYS A O 1
ATOM 562 N N . THR A 1 78 ? 19.406 -5.876 -32.918 1.00 77.50 78 THR A N 1
ATOM 563 C CA . THR A 1 78 ? 20.879 -5.867 -32.849 1.00 77.50 78 THR A CA 1
ATOM 564 C C . THR A 1 78 ? 21.499 -7.162 -33.322 1.00 77.50 78 THR A C 1
ATOM 566 O O . THR A 1 78 ? 22.560 -7.137 -33.938 1.00 77.50 78 THR A O 1
ATOM 569 N N . ASP A 1 79 ? 20.805 -8.273 -33.084 1.00 80.19 79 ASP A N 1
ATOM 570 C CA . ASP A 1 79 ? 21.254 -9.607 -33.484 1.00 80.19 79 ASP A CA 1
ATOM 571 C C . ASP A 1 79 ? 21.241 -9.783 -35.012 1.00 80.19 79 ASP A C 1
ATOM 573 O O . ASP A 1 79 ? 21.926 -10.646 -35.554 1.00 80.19 79 ASP A O 1
ATOM 577 N N . ILE A 1 80 ? 20.494 -8.925 -35.719 1.00 82.19 80 ILE A N 1
ATOM 578 C CA . ILE A 1 80 ? 20.396 -8.903 -37.183 1.00 82.19 80 ILE A CA 1
ATOM 579 C C . ILE A 1 80 ? 21.324 -7.832 -37.783 1.00 82.19 80 ILE A C 1
ATOM 581 O O . ILE A 1 80 ? 21.928 -8.053 -38.833 1.00 82.19 80 ILE A O 1
ATOM 585 N N . LYS A 1 81 ? 21.435 -6.652 -37.153 1.00 87.62 81 LYS A N 1
ATOM 586 C CA . LYS A 1 81 ? 22.249 -5.527 -37.641 1.00 87.62 81 LYS A CA 1
ATOM 587 C C . LYS A 1 81 ? 22.777 -4.674 -36.478 1.00 87.62 81 LYS A C 1
ATOM 589 O O . LYS A 1 81 ? 21.998 -4.354 -35.583 1.00 87.62 81 LYS A O 1
ATOM 594 N N . PRO A 1 82 ? 24.042 -4.203 -36.507 1.00 87.50 82 PRO A N 1
ATOM 595 C CA . PRO A 1 82 ? 24.550 -3.294 -35.481 1.00 87.50 82 PRO A CA 1
ATOM 596 C C . PRO A 1 82 ? 23.704 -2.015 -35.395 1.00 87.50 82 PRO A C 1
ATOM 598 O O . PRO A 1 82 ? 23.321 -1.438 -36.417 1.00 87.50 82 PRO A O 1
ATOM 601 N N . LEU A 1 83 ? 23.428 -1.575 -34.163 1.00 86.00 83 LEU A N 1
ATOM 602 C CA . LEU A 1 83 ? 22.667 -0.354 -33.897 1.00 86.00 83 LEU A CA 1
ATOM 603 C C . LEU A 1 83 ? 23.391 0.878 -34.422 1.00 86.00 83 LEU A C 1
ATOM 605 O O . LEU A 1 83 ? 24.611 1.006 -34.307 1.00 86.00 83 LEU A O 1
ATOM 609 N N . SER A 1 84 ? 22.612 1.848 -34.891 1.00 92.31 84 SER A N 1
ATOM 610 C CA . SER A 1 84 ? 23.121 3.206 -35.043 1.00 92.31 84 SER A CA 1
ATOM 611 C C . SER A 1 84 ? 23.445 3.820 -33.674 1.00 92.31 84 SER A C 1
ATOM 613 O O . SER A 1 84 ? 22.848 3.479 -32.650 1.00 92.31 84 SER A O 1
ATOM 615 N N . THR A 1 85 ? 24.351 4.798 -33.643 1.00 91.75 85 THR A N 1
ATOM 616 C CA . THR A 1 85 ? 24.697 5.553 -32.421 1.00 91.75 85 THR A CA 1
ATOM 617 C C . THR A 1 85 ? 23.468 6.191 -31.759 1.00 91.75 85 THR A C 1
ATOM 619 O O . THR A 1 85 ? 23.351 6.241 -30.532 1.00 91.75 85 THR A O 1
ATOM 622 N N . ARG A 1 86 ? 22.495 6.623 -32.569 1.00 91.94 86 ARG A N 1
ATOM 623 C CA . ARG A 1 86 ? 21.214 7.168 -32.104 1.00 91.94 86 ARG A CA 1
ATOM 624 C C . ARG A 1 86 ? 20.335 6.113 -31.427 1.00 91.94 86 ARG A C 1
ATOM 626 O O . ARG A 1 86 ? 19.672 6.414 -30.440 1.00 91.94 86 ARG A O 1
ATOM 633 N N . GLU A 1 87 ? 20.312 4.886 -31.935 1.00 90.12 87 GLU A N 1
ATOM 634 C CA . GLU A 1 87 ? 19.539 3.801 -31.323 1.00 90.12 87 GLU A CA 1
ATOM 635 C C . GLU A 1 87 ? 20.212 3.274 -30.053 1.00 90.12 87 GLU A C 1
ATOM 637 O O . GLU A 1 87 ? 19.523 3.011 -29.070 1.00 90.12 87 GLU A O 1
ATOM 6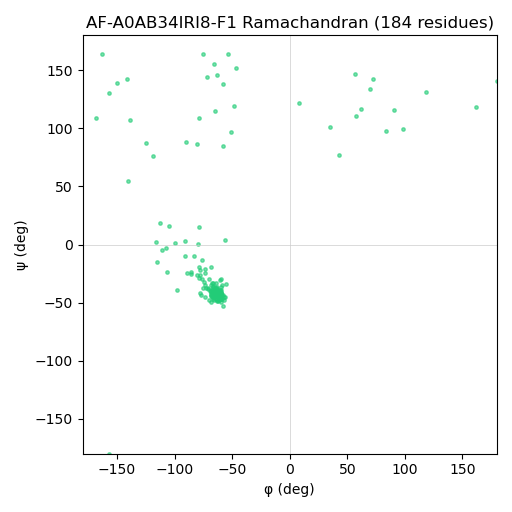42 N N . ALA A 1 88 ? 21.545 3.193 -30.033 1.00 90.75 88 ALA A N 1
ATOM 643 C CA . ALA A 1 88 ? 22.304 2.799 -28.847 1.00 90.75 88 ALA A CA 1
ATOM 644 C C . ALA A 1 88 ? 22.075 3.771 -27.673 1.00 90.75 88 ALA A C 1
ATOM 646 O O . ALA A 1 88 ? 21.786 3.343 -26.556 1.00 90.75 88 ALA A O 1
ATOM 647 N N . THR A 1 89 ? 22.104 5.081 -27.936 1.00 92.69 89 THR A N 1
ATOM 648 C CA . THR A 1 89 ? 21.817 6.108 -26.915 1.00 92.69 89 THR A CA 1
ATOM 649 C C . THR A 1 89 ? 20.360 6.079 -26.441 1.00 92.69 89 THR A C 1
ATOM 651 O O . THR A 1 89 ? 20.091 6.260 -25.251 1.00 92.69 89 THR A O 1
ATOM 654 N N . ALA A 1 90 ? 19.403 5.805 -27.335 1.00 92.88 90 ALA A N 1
ATOM 655 C CA . ALA A 1 90 ? 18.000 5.623 -26.959 1.00 92.88 90 ALA A CA 1
ATOM 656 C C . ALA A 1 90 ? 17.794 4.383 -26.072 1.00 92.88 90 ALA A C 1
ATOM 658 O O . ALA A 1 90 ? 17.083 4.464 -25.068 1.00 92.88 90 ALA A O 1
ATOM 659 N N . LEU A 1 91 ? 18.452 3.267 -26.404 1.00 92.38 91 LEU A N 1
ATOM 660 C CA . LEU A 1 91 ? 18.406 2.028 -25.631 1.00 92.38 91 LEU A CA 1
ATOM 661 C C . LEU A 1 91 ? 18.964 2.232 -24.218 1.00 92.38 91 LEU A C 1
ATOM 663 O O . LEU A 1 91 ? 18.351 1.799 -23.244 1.00 92.38 91 LEU A O 1
ATOM 667 N N . GLU A 1 92 ? 20.089 2.934 -24.091 1.00 94.25 92 GLU A N 1
ATOM 668 C CA . GLU A 1 92 ? 20.684 3.252 -22.793 1.00 94.25 92 GLU A CA 1
ATOM 669 C C . GLU A 1 92 ? 19.765 4.145 -21.946 1.00 94.25 92 GLU A C 1
ATOM 671 O O . GLU A 1 92 ? 19.543 3.875 -20.764 1.00 94.25 92 GLU A O 1
ATOM 676 N N . LYS A 1 93 ? 19.143 5.162 -22.559 1.00 96.25 93 LYS A N 1
ATOM 677 C CA . LYS A 1 93 ? 18.138 5.993 -21.883 1.00 96.25 93 LYS A CA 1
ATOM 678 C C . LYS A 1 93 ? 16.953 5.157 -21.393 1.00 96.25 93 LYS A C 1
ATOM 680 O O . LYS A 1 93 ? 16.502 5.352 -20.270 1.00 96.25 93 LYS A O 1
ATOM 685 N N . TRP A 1 94 ? 16.450 4.221 -22.198 1.00 94.56 94 TRP A N 1
ATOM 686 C CA . TRP A 1 94 ? 15.348 3.353 -21.774 1.00 94.56 94 TRP A CA 1
ATOM 687 C C . TRP A 1 94 ? 15.741 2.408 -20.642 1.00 94.56 94 TRP A C 1
ATOM 689 O O . TRP A 1 94 ? 14.918 2.182 -19.759 1.00 94.56 94 TRP A O 1
ATOM 699 N N . ARG A 1 95 ? 16.980 1.901 -20.623 1.00 94.88 95 ARG A N 1
ATOM 700 C CA . ARG A 1 95 ? 17.497 1.116 -19.490 1.00 94.88 95 ARG A CA 1
ATOM 701 C C . ARG A 1 95 ? 17.500 1.941 -18.203 1.00 94.88 95 ARG A C 1
ATOM 703 O O . ARG A 1 95 ? 16.973 1.474 -17.198 1.00 94.88 95 ARG A O 1
ATOM 710 N N . ARG A 1 96 ? 17.967 3.194 -18.262 1.00 96.44 96 ARG A N 1
ATOM 711 C CA . ARG A 1 96 ? 17.912 4.126 -17.122 1.00 96.44 96 ARG A CA 1
ATOM 712 C C . ARG A 1 96 ? 16.476 4.437 -16.684 1.00 96.44 96 ARG A C 1
ATOM 714 O O . ARG A 1 96 ? 16.188 4.415 -15.493 1.00 96.44 96 ARG A O 1
ATOM 721 N N . ASP A 1 97 ? 15.558 4.663 -17.629 1.00 94.75 97 ASP A N 1
ATOM 722 C CA . ASP A 1 97 ? 14.130 4.859 -17.325 1.00 94.75 97 ASP A CA 1
ATOM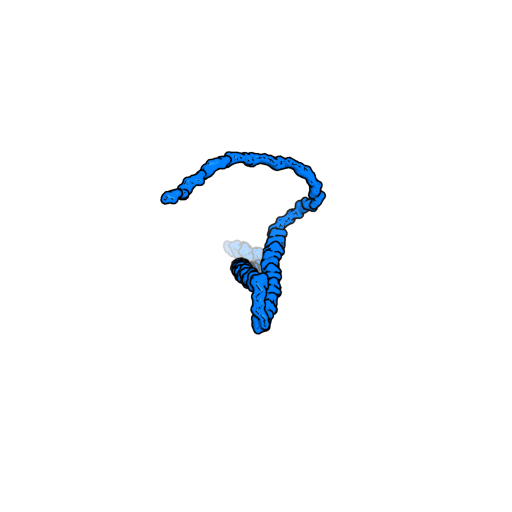 723 C C . ASP A 1 97 ? 13.536 3.628 -16.604 1.00 94.75 97 ASP A C 1
ATOM 725 O O . ASP A 1 97 ? 12.738 3.768 -15.680 1.00 94.75 97 ASP A O 1
ATOM 729 N N . VAL A 1 98 ? 13.902 2.415 -17.035 1.00 96.75 98 VAL A N 1
ATOM 730 C CA . VAL A 1 98 ? 13.462 1.147 -16.430 1.00 96.75 98 VAL A CA 1
ATOM 731 C C . VAL A 1 98 ? 13.997 0.995 -15.011 1.00 96.75 98 VAL A C 1
ATOM 733 O O . VAL A 1 98 ? 13.227 0.641 -14.120 1.00 96.75 98 VAL A O 1
ATOM 736 N N . GLU A 1 99 ? 15.277 1.280 -14.780 1.00 96.06 99 GLU A N 1
ATOM 737 C CA . GLU A 1 99 ? 15.871 1.259 -13.438 1.00 96.06 99 GLU A CA 1
ATOM 738 C C . GLU A 1 99 ? 15.195 2.269 -12.505 1.00 96.06 99 GLU A C 1
ATOM 740 O O . GLU A 1 99 ? 14.801 1.909 -11.397 1.00 96.06 99 GLU A O 1
ATOM 745 N N . ALA A 1 100 ? 14.954 3.495 -12.977 1.00 96.38 100 ALA A N 1
ATOM 746 C CA . ALA A 1 100 ? 14.237 4.509 -12.208 1.00 96.38 100 ALA A CA 1
ATOM 747 C C . ALA A 1 100 ? 12.806 4.065 -11.851 1.00 96.38 100 ALA A C 1
ATOM 749 O O . ALA A 1 100 ? 12.383 4.202 -10.705 1.00 96.38 100 ALA A O 1
ATOM 750 N N . MET A 1 101 ? 12.068 3.479 -12.803 1.00 94.88 101 MET A N 1
ATOM 751 C CA . MET A 1 101 ? 10.717 2.962 -12.548 1.00 94.88 101 MET A CA 1
ATOM 752 C C . MET A 1 101 ? 10.707 1.765 -11.586 1.00 94.88 101 MET A C 1
ATOM 754 O O . MET A 1 101 ? 9.749 1.619 -10.829 1.00 94.88 101 MET A O 1
ATOM 758 N N . LYS A 1 102 ? 11.742 0.913 -11.593 1.00 95.81 102 LYS A N 1
ATOM 759 C CA . LYS A 1 102 ? 11.889 -0.175 -10.610 1.00 95.81 102 LYS A CA 1
ATOM 760 C C . LYS A 1 102 ? 12.097 0.379 -9.201 1.00 95.81 102 LYS A C 1
ATOM 762 O O . LYS A 1 102 ? 11.364 -0.005 -8.300 1.00 95.81 102 LYS A O 1
ATOM 767 N N . LEU A 1 103 ? 12.997 1.349 -9.038 1.00 96.94 103 LEU A N 1
ATOM 768 C CA . LEU A 1 103 ? 13.215 2.018 -7.749 1.00 96.94 103 LEU A CA 1
ATOM 769 C C . LEU A 1 103 ? 11.941 2.703 -7.230 1.00 96.94 103 LEU A C 1
ATOM 771 O O . LEU A 1 103 ? 11.641 2.650 -6.037 1.00 96.94 103 LEU A O 1
ATOM 775 N N . GLU A 1 104 ? 11.164 3.329 -8.118 1.00 95.06 104 GLU A N 1
ATOM 776 C CA . GLU A 1 104 ? 9.875 3.924 -7.754 1.00 95.06 104 GLU A CA 1
ATOM 777 C C . GLU A 1 104 ? 8.859 2.861 -7.307 1.00 95.06 104 GLU A C 1
ATOM 779 O O . GLU A 1 104 ? 8.149 3.066 -6.318 1.00 95.06 104 GLU A O 1
ATOM 784 N N . LEU A 1 105 ? 8.805 1.716 -7.997 1.00 95.88 105 LEU A N 1
ATOM 785 C CA . LEU A 1 105 ? 7.954 0.591 -7.610 1.00 95.88 105 LEU A CA 1
ATOM 786 C C . LEU A 1 105 ? 8.331 0.041 -6.236 1.00 95.88 105 LEU A C 1
ATOM 788 O O . LEU A 1 105 ? 7.438 -0.080 -5.399 1.00 95.88 105 LEU A O 1
ATOM 792 N N . ASP A 1 106 ? 9.613 -0.205 -5.976 1.00 95.75 106 ASP A N 1
ATOM 793 C CA . ASP A 1 106 ? 10.097 -0.701 -4.682 1.00 95.75 106 ASP A CA 1
ATOM 794 C C . ASP A 1 106 ? 9.759 0.290 -3.552 1.00 95.75 106 ASP A C 1
ATOM 796 O O . ASP A 1 106 ? 9.282 -0.082 -2.476 1.00 95.75 106 ASP A O 1
ATOM 800 N N . GLY A 1 107 ? 9.924 1.591 -3.816 1.00 96.00 107 GLY A N 1
ATOM 801 C CA . GLY A 1 107 ? 9.554 2.649 -2.878 1.00 96.00 107 GLY A CA 1
ATOM 802 C C . GLY A 1 107 ? 8.050 2.701 -2.583 1.00 96.00 107 GLY A C 1
ATOM 803 O O . GLY A 1 107 ? 7.649 2.949 -1.442 1.00 96.00 107 GLY A O 1
ATOM 804 N N . LEU A 1 108 ? 7.200 2.467 -3.587 1.00 92.62 108 LEU A N 1
ATOM 805 C CA . LEU A 1 108 ? 5.751 2.367 -3.400 1.00 92.62 108 LEU A CA 1
ATOM 806 C C . LEU A 1 108 ? 5.357 1.083 -2.667 1.00 92.62 108 LEU A C 1
ATOM 808 O O . LEU A 1 108 ? 4.476 1.141 -1.813 1.00 92.62 108 LEU A O 1
ATOM 812 N N . GLU A 1 109 ? 6.016 -0.041 -2.950 1.00 93.62 109 GLU A N 1
ATOM 813 C CA . GLU A 1 109 ? 5.795 -1.320 -2.267 1.00 93.62 109 GLU A CA 1
ATOM 814 C C . GLU A 1 109 ? 6.024 -1.186 -0.772 1.00 93.62 109 GLU A C 1
ATOM 816 O O . GLU A 1 109 ? 5.089 -1.392 0.008 1.00 93.62 109 GLU A O 1
ATOM 821 N N . LYS A 1 110 ? 7.188 -0.664 -0.389 1.00 94.44 110 LYS A N 1
ATOM 822 C CA . LYS A 1 110 ? 7.513 -0.404 1.011 1.00 94.44 110 LYS A CA 1
ATOM 823 C C . LYS A 1 110 ? 6.481 0.503 1.691 1.00 94.44 110 LYS A C 1
ATOM 825 O O . LYS A 1 110 ? 6.003 0.197 2.780 1.00 94.44 110 LYS A O 1
ATOM 830 N N . LYS A 1 111 ? 6.058 1.595 1.039 1.00 93.12 111 LYS A N 1
ATOM 831 C CA . LYS A 1 111 ? 5.028 2.499 1.593 1.00 93.12 111 LYS A CA 1
ATOM 832 C C . LYS A 1 111 ? 3.673 1.813 1.764 1.00 93.12 111 LYS A C 1
ATOM 834 O O . LYS A 1 111 ? 2.982 2.078 2.751 1.00 93.12 111 LYS A O 1
ATOM 839 N N . THR A 1 112 ? 3.280 0.952 0.824 1.00 90.12 112 THR A N 1
ATOM 840 C CA . THR A 1 112 ? 2.030 0.188 0.930 1.00 90.12 112 THR A CA 1
ATOM 841 C C . THR A 1 112 ? 2.092 -0.844 2.048 1.00 90.12 112 THR A C 1
ATOM 843 O O . THR A 1 112 ? 1.158 -0.913 2.843 1.00 90.12 112 THR A O 1
ATOM 846 N N . GLU A 1 113 ? 3.197 -1.576 2.175 1.00 91.31 113 GLU A N 1
ATOM 847 C CA . GLU A 1 113 ? 3.412 -2.553 3.245 1.00 91.31 113 GLU A CA 1
ATOM 848 C C . GLU A 1 113 ? 3.393 -1.886 4.616 1.00 91.31 113 GLU A C 1
ATOM 850 O O . GLU A 1 113 ? 2.667 -2.323 5.505 1.00 91.31 113 GLU A O 1
ATOM 855 N N . GLU A 1 114 ? 4.094 -0.763 4.777 1.00 92.06 114 GLU A N 1
ATOM 856 C CA . GLU A 1 114 ? 4.058 0.012 6.014 1.00 92.06 114 GLU A CA 1
ATOM 857 C C . GLU A 1 114 ? 2.646 0.523 6.337 1.00 92.06 114 GLU A C 1
ATOM 859 O O . GLU A 1 114 ? 2.225 0.517 7.495 1.00 92.06 114 GLU A O 1
ATOM 864 N N . ALA A 1 115 ? 1.893 0.991 5.336 1.00 86.62 115 ALA A N 1
ATOM 865 C CA . ALA A 1 115 ? 0.519 1.445 5.535 1.00 86.62 115 ALA A CA 1
ATOM 866 C C . ALA A 1 115 ? -0.407 0.295 5.964 1.00 86.62 115 ALA A C 1
ATOM 868 O O . ALA A 1 115 ? -1.227 0.480 6.867 1.00 86.62 115 ALA A O 1
ATOM 869 N N . VAL A 1 116 ? -0.246 -0.889 5.368 1.00 87.94 116 VAL A N 1
ATOM 870 C CA . VAL A 1 116 ? -0.992 -2.102 5.727 1.00 87.94 116 VAL A CA 1
ATOM 871 C C . VAL A 1 116 ? -0.599 -2.591 7.121 1.00 87.94 116 VAL A C 1
ATOM 873 O O . VAL A 1 116 ? -1.484 -2.846 7.933 1.00 87.94 116 VAL A O 1
ATOM 876 N N . ALA A 1 117 ? 0.691 -2.634 7.456 1.00 88.81 117 ALA A N 1
ATOM 877 C CA . ALA A 1 117 ? 1.171 -3.019 8.783 1.00 88.81 117 ALA A CA 1
ATOM 878 C C . ALA A 1 117 ? 0.649 -2.067 9.871 1.00 88.81 117 ALA A C 1
ATOM 880 O O . ALA A 1 117 ? 0.122 -2.507 10.894 1.00 88.81 117 ALA A O 1
ATOM 881 N N . ARG A 1 118 ? 0.695 -0.748 9.624 1.00 90.06 118 ARG A N 1
ATOM 882 C CA . ARG A 1 118 ? 0.100 0.258 10.521 1.00 90.06 118 ARG A CA 1
ATOM 883 C C . ARG A 1 118 ? -1.406 0.053 10.693 1.00 90.06 118 ARG A C 1
ATOM 885 O O . ARG A 1 118 ? -1.925 0.277 11.785 1.00 90.06 118 ARG A O 1
ATOM 892 N N . ARG A 1 119 ? -2.116 -0.364 9.642 1.00 84.44 119 ARG A N 1
ATOM 893 C CA . ARG A 1 119 ? -3.551 -0.661 9.703 1.00 84.44 119 ARG A CA 1
ATOM 894 C C . ARG A 1 119 ? -3.837 -1.930 10.506 1.00 84.44 119 ARG A C 1
ATOM 896 O O . ARG A 1 119 ? -4.664 -1.868 11.409 1.00 84.44 119 ARG A O 1
ATOM 903 N N . ALA A 1 120 ? -3.116 -3.017 10.248 1.00 84.56 120 ALA A N 1
ATOM 904 C CA . ALA A 1 120 ? -3.259 -4.274 10.978 1.00 84.56 120 ALA A CA 1
ATOM 905 C C . ALA A 1 120 ? -3.022 -4.085 12.486 1.00 84.56 120 ALA A C 1
ATOM 907 O O . ALA A 1 120 ? -3.831 -4.530 13.294 1.00 84.56 120 ALA A O 1
ATOM 908 N N . MET A 1 121 ? -1.987 -3.328 12.869 1.00 83.75 121 MET A N 1
ATOM 909 C CA . MET A 1 121 ? -1.714 -2.993 14.275 1.00 83.75 121 MET A CA 1
ATOM 910 C C . MET A 1 121 ? -2.866 -2.218 14.930 1.00 83.75 121 MET A C 1
ATOM 912 O O . MET A 1 121 ? -3.255 -2.497 16.064 1.00 83.75 121 MET A O 1
ATOM 916 N N . ARG A 1 122 ? -3.446 -1.247 14.216 1.00 87.00 122 ARG A N 1
ATOM 917 C CA . ARG A 1 122 ? -4.589 -0.467 14.720 1.00 87.00 122 ARG A CA 1
ATOM 918 C C . ARG A 1 122 ? -5.849 -1.314 14.848 1.00 87.00 122 ARG A C 1
ATOM 920 O O . ARG A 1 122 ? -6.587 -1.160 15.816 1.00 87.00 122 ARG A O 1
ATOM 927 N N . GLU A 1 123 ? -6.095 -2.198 13.889 1.00 87.75 123 GLU A N 1
ATOM 928 C CA . GLU A 1 123 ? -7.242 -3.104 13.909 1.00 87.75 123 GLU A CA 1
ATOM 929 C C . GLU A 1 123 ? -7.123 -4.124 15.047 1.00 87.75 123 GLU A C 1
ATOM 931 O O . GLU A 1 123 ? -8.090 -4.315 15.779 1.00 87.75 123 GLU A O 1
ATOM 936 N N . GLN A 1 124 ? -5.932 -4.680 15.291 1.00 86.69 124 GLN A N 1
ATOM 937 C CA . GLN A 1 124 ? -5.674 -5.539 16.452 1.00 86.69 124 GLN A CA 1
ATOM 938 C C . GLN A 1 124 ? -5.885 -4.793 17.775 1.00 86.69 124 GLN A C 1
ATOM 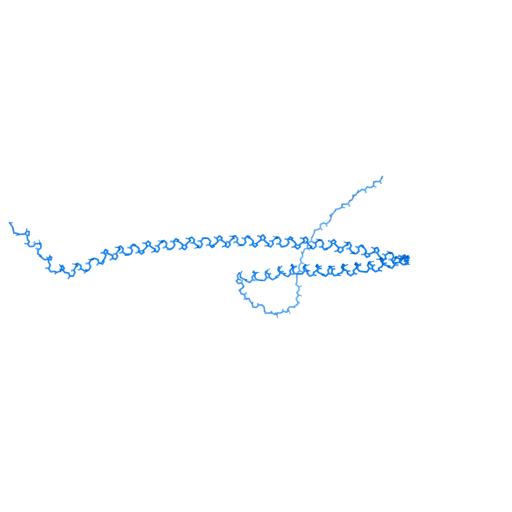940 O O . GLN A 1 124 ? -6.564 -5.299 18.666 1.00 86.69 124 GLN A O 1
ATOM 945 N N . ALA A 1 125 ? -5.379 -3.561 17.903 1.00 80.75 125 ALA A N 1
ATOM 946 C CA . ALA A 1 125 ? -5.598 -2.750 19.102 1.00 80.75 125 ALA A CA 1
ATOM 947 C C . ALA A 1 125 ? -7.092 -2.458 19.343 1.00 80.75 125 ALA A C 1
ATOM 949 O O . ALA A 1 125 ? -7.569 -2.540 20.477 1.00 80.75 125 ALA A O 1
ATOM 950 N N . ALA A 1 126 ? -7.848 -2.169 18.278 1.00 82.50 126 ALA A N 1
ATOM 951 C CA . ALA A 1 126 ? -9.292 -1.972 18.352 1.00 82.50 126 ALA A CA 1
ATOM 952 C C . ALA A 1 126 ? -10.038 -3.262 18.737 1.00 82.50 126 ALA A C 1
ATOM 954 O O . ALA A 1 126 ? -10.949 -3.210 19.561 1.00 82.50 126 ALA A O 1
ATOM 955 N N . GLN A 1 127 ? -9.630 -4.417 18.200 1.00 88.81 127 GLN A N 1
ATOM 956 C CA . GLN A 1 127 ? -10.196 -5.723 18.555 1.00 88.81 127 GLN A CA 1
ATOM 957 C C . GLN A 1 127 ? -9.941 -6.072 20.023 1.00 88.81 127 GLN A C 1
ATOM 959 O O . GLN A 1 127 ? -10.868 -6.476 20.720 1.00 88.81 127 GLN A O 1
ATOM 964 N N . VAL A 1 128 ? -8.727 -5.846 20.531 1.00 90.31 128 VAL A N 1
ATOM 965 C CA . VAL A 1 128 ? -8.406 -6.070 21.949 1.00 90.31 128 VAL A CA 1
ATOM 966 C C . VAL A 1 128 ? -9.236 -5.151 22.849 1.00 90.31 128 VAL A C 1
ATOM 968 O O . VAL A 1 128 ? -9.760 -5.595 23.869 1.00 90.31 128 VAL A O 1
ATOM 971 N N . ALA A 1 129 ? -9.408 -3.879 22.477 1.00 86.06 129 ALA A N 1
ATOM 972 C CA . ALA A 1 129 ? -10.259 -2.955 23.225 1.00 86.06 129 ALA A CA 1
ATOM 973 C C . ALA A 1 129 ? -11.740 -3.373 23.210 1.00 86.06 129 ALA A C 1
ATOM 975 O O . ALA A 1 129 ? -12.416 -3.242 24.230 1.00 86.06 129 ALA A O 1
ATOM 976 N N . ALA A 1 130 ? -12.239 -3.891 22.084 1.00 85.88 130 ALA A N 1
ATOM 977 C CA . ALA A 1 130 ? -13.602 -4.401 21.960 1.00 85.88 130 ALA A CA 1
ATOM 978 C C . ALA A 1 130 ? -13.816 -5.681 22.785 1.00 85.88 130 ALA A C 1
ATOM 980 O O . ALA A 1 130 ? -14.788 -5.757 23.531 1.00 85.88 130 ALA A O 1
ATOM 981 N N . SER A 1 131 ? -12.873 -6.627 22.732 1.00 90.06 131 SER A N 1
ATOM 982 C CA . SER A 1 131 ? -12.898 -7.848 23.548 1.00 90.06 131 SER A CA 1
ATOM 983 C C . SER A 1 131 ? -12.949 -7.508 25.035 1.00 90.06 131 SER A C 1
ATOM 985 O O . SER A 1 131 ? -13.836 -7.970 25.738 1.00 90.06 131 SER A O 1
ATOM 987 N N . ARG A 1 132 ? -12.092 -6.588 25.503 1.00 90.00 132 ARG A N 1
ATOM 988 C CA . ARG A 1 132 ? -12.094 -6.149 26.910 1.00 90.00 132 ARG A CA 1
ATOM 989 C C . ARG A 1 132 ? -13.421 -5.532 27.357 1.00 90.00 132 ARG A C 1
ATOM 991 O O . ARG A 1 132 ? -13.731 -5.575 28.545 1.00 90.00 132 ARG A O 1
ATOM 998 N N . ARG A 1 133 ? -14.175 -4.900 26.450 1.00 87.00 133 ARG A N 1
ATOM 999 C CA . ARG A 1 133 ? -15.516 -4.378 26.760 1.00 87.00 133 ARG A CA 1
ATOM 1000 C C . ARG A 1 133 ? -16.523 -5.518 26.885 1.00 87.00 133 ARG A C 1
ATOM 1002 O O . ARG A 1 133 ? -17.242 -5.546 27.875 1.00 87.00 133 ARG A O 1
ATOM 1009 N N . GLN A 1 134 ? -16.502 -6.476 25.959 1.00 86.06 134 GLN A N 1
ATOM 1010 C CA . GLN A 1 134 ? -17.366 -7.661 26.012 1.00 86.06 134 GLN A CA 1
ATOM 1011 C C . GLN A 1 134 ? -17.111 -8.510 27.262 1.00 86.06 134 GLN A C 1
ATOM 1013 O O . GLN A 1 134 ? -18.063 -8.929 27.916 1.00 86.06 134 GLN A O 1
ATOM 1018 N N . ASP A 1 135 ? -15.845 -8.697 27.643 1.00 92.31 135 ASP A N 1
ATOM 1019 C CA . ASP A 1 135 ? -15.481 -9.452 28.844 1.00 92.31 135 ASP A CA 1
ATOM 1020 C C . ASP A 1 135 ? -16.077 -8.795 30.100 1.00 92.31 135 ASP A C 1
ATOM 1022 O O . ASP A 1 135 ? -16.748 -9.457 30.892 1.00 92.31 135 ASP A O 1
ATOM 1026 N N . LYS A 1 136 ? -15.943 -7.468 30.239 1.00 93.06 136 LYS A N 1
ATOM 1027 C CA . LYS A 1 136 ? -16.535 -6.713 31.358 1.00 93.06 136 LYS A CA 1
ATOM 1028 C C . LYS A 1 136 ? -18.062 -6.715 31.344 1.00 93.06 136 LYS A C 1
ATOM 1030 O O . LYS A 1 136 ? -18.680 -6.839 32.395 1.00 93.06 136 LYS A O 1
ATOM 1035 N N . GLU A 1 137 ? -18.685 -6.574 30.177 1.00 91.25 137 GLU A N 1
ATOM 1036 C CA . GLU A 1 137 ? -20.144 -6.668 30.044 1.00 91.25 137 GLU A CA 1
ATOM 1037 C C . GLU A 1 137 ? -20.647 -8.050 30.482 1.00 91.25 137 GLU A C 1
ATOM 1039 O O . GLU A 1 137 ? -21.653 -8.148 31.186 1.00 91.25 137 GLU A O 1
ATOM 1044 N N . SER A 1 138 ? -19.918 -9.115 30.132 1.00 91.94 138 SER A N 1
ATOM 1045 C CA . SER A 1 138 ? -20.246 -10.478 30.552 1.00 91.94 138 SER A CA 1
ATOM 1046 C C . SER A 1 138 ? -20.124 -10.667 32.070 1.00 91.94 138 SER A C 1
ATOM 1048 O O . SER A 1 138 ? -21.008 -11.267 32.684 1.00 91.94 138 SER A O 1
ATOM 1050 N N . GLU A 1 139 ? -19.094 -10.084 32.688 1.00 94.06 139 GLU A N 1
ATOM 1051 C CA . GLU A 1 139 ? -18.881 -10.095 34.139 1.00 94.06 139 GLU A CA 1
ATOM 1052 C C . GLU A 1 139 ? -20.020 -9.374 34.875 1.00 94.06 139 GLU A C 1
ATOM 1054 O O . GLU A 1 139 ? -20.643 -9.945 35.773 1.00 94.06 139 GLU A O 1
ATOM 1059 N N . ILE A 1 140 ? -20.383 -8.170 34.419 1.00 92.75 140 ILE A N 1
ATOM 1060 C CA . ILE A 1 140 ? -21.501 -7.396 34.978 1.00 92.75 140 ILE A CA 1
ATOM 1061 C C . ILE A 1 140 ? -22.814 -8.181 34.854 1.00 92.75 140 ILE A C 1
ATOM 1063 O O . ILE A 1 140 ? -23.592 -8.251 35.805 1.00 92.75 140 ILE A O 1
ATOM 1067 N N . MET A 1 141 ? -23.076 -8.810 33.705 1.00 93.06 141 MET A N 1
ATOM 1068 C CA . MET A 1 141 ? -24.298 -9.595 33.493 1.00 93.06 141 MET A CA 1
ATOM 1069 C C . MET A 1 141 ? -24.382 -10.825 34.407 1.00 93.06 141 MET A C 1
ATOM 1071 O O . MET A 1 141 ? -25.472 -11.164 34.886 1.00 93.06 141 MET A O 1
ATOM 1075 N N . LEU A 1 142 ? -23.253 -11.484 34.678 1.00 95.94 142 LEU A N 1
ATOM 1076 C CA . LEU A 1 142 ? -23.180 -12.576 35.651 1.00 95.94 142 LEU A CA 1
ATOM 1077 C C . LEU A 1 142 ? -23.453 -12.074 37.074 1.00 95.94 142 LEU A C 1
ATOM 1079 O O . LEU A 1 142 ? -24.210 -12.706 37.816 1.00 95.94 142 LEU A O 1
ATOM 1083 N N . GLU A 1 143 ? -22.911 -10.916 37.445 1.00 95.94 143 GLU A N 1
ATOM 1084 C CA . GLU A 1 143 ? -23.116 -10.332 38.769 1.00 95.94 143 GLU A CA 1
ATOM 1085 C C . GLU A 1 143 ? -24.562 -9.861 38.986 1.00 95.94 143 GLU A C 1
ATOM 1087 O O . GLU A 1 143 ? -25.170 -10.151 40.021 1.00 95.94 143 GLU A O 1
ATOM 1092 N N . VAL A 1 144 ? -25.179 -9.251 37.970 1.00 95.75 144 VAL A N 1
ATOM 1093 C CA . VAL A 1 144 ? -26.609 -8.904 37.976 1.00 95.75 144 VAL A CA 1
ATOM 1094 C C . VAL A 1 144 ? -27.476 -10.155 38.133 1.00 95.75 144 VAL A C 1
ATOM 1096 O O . VAL A 1 144 ? -28.428 -10.147 38.920 1.00 95.75 144 VAL A O 1
ATOM 1099 N N . ARG A 1 145 ? -27.149 -11.256 37.437 1.00 96.44 145 ARG A N 1
ATOM 1100 C CA . ARG A 1 145 ? -27.865 -12.535 37.594 1.00 96.44 145 ARG A CA 1
ATOM 1101 C C . ARG A 1 145 ? -27.765 -13.049 39.031 1.00 96.44 145 ARG A C 1
ATOM 1103 O O . ARG A 1 145 ? -28.791 -13.381 39.624 1.00 96.44 145 ARG A O 1
ATOM 1110 N N . ARG A 1 146 ? -26.564 -13.038 39.615 1.00 97.00 146 ARG A N 1
ATOM 1111 C CA . ARG A 1 146 ? -26.329 -13.449 41.006 1.00 97.00 146 ARG A CA 1
ATOM 1112 C C . ARG A 1 146 ? -27.139 -12.607 41.999 1.00 97.00 146 ARG A C 1
ATOM 1114 O O . ARG A 1 146 ? -27.782 -13.158 42.892 1.00 97.00 146 ARG A O 1
ATOM 1121 N N . LEU A 1 147 ? -27.142 -11.281 41.851 1.00 96.69 147 LEU A N 1
ATOM 1122 C CA . LEU A 1 147 ? -27.918 -10.385 42.720 1.00 96.69 147 LEU A CA 1
ATOM 1123 C C . LEU A 1 147 ? -29.426 -10.626 42.590 1.00 96.69 147 LEU A C 1
ATOM 1125 O O . LEU A 1 147 ? -30.141 -10.636 43.596 1.00 96.69 147 LEU A O 1
ATOM 1129 N N . LYS A 1 148 ? -29.914 -10.875 41.370 1.00 96.75 148 LYS A N 1
ATOM 1130 C CA . LYS A 1 148 ? -31.320 -11.208 41.115 1.00 96.75 148 LYS A CA 1
ATOM 1131 C C . LYS A 1 148 ? -31.737 -12.490 41.840 1.00 96.75 148 LYS A C 1
ATOM 1133 O O . LYS A 1 148 ? -32.787 -12.505 42.481 1.00 96.75 148 LYS A O 1
ATOM 1138 N N . GLU A 1 149 ? -30.916 -13.536 41.785 1.00 95.69 149 GLU A N 1
ATOM 1139 C CA . GLU A 1 149 ? -31.168 -14.796 42.497 1.00 95.69 149 GLU A CA 1
ATOM 1140 C C . GLU A 1 149 ? -31.195 -14.597 44.021 1.00 95.69 149 GLU A C 1
ATOM 1142 O O . GLU A 1 149 ? -32.111 -15.077 44.693 1.00 95.69 149 GLU A O 1
ATOM 1147 N N . GLN A 1 150 ? -30.260 -13.813 44.572 1.00 94.88 150 GLN A N 1
ATOM 1148 C CA . GLN A 1 150 ? -30.241 -13.479 46.001 1.00 94.88 150 GLN A CA 1
ATOM 1149 C C . GLN A 1 150 ? -31.488 -12.704 46.441 1.00 94.88 150 GLN A C 1
ATOM 1151 O O . GLN A 1 150 ? -32.069 -13.004 47.487 1.00 94.88 150 GLN A O 1
ATOM 1156 N N . LEU A 1 151 ? -31.919 -11.714 45.654 1.00 95.19 151 LEU A N 1
ATOM 1157 C CA . LEU A 1 151 ? -33.143 -10.962 45.929 1.00 95.19 151 LEU A CA 1
ATOM 1158 C C . LEU A 1 151 ? -34.368 -11.870 45.879 1.00 95.19 151 LEU A C 1
ATOM 1160 O O . LEU A 1 151 ? -35.190 -11.811 46.789 1.00 95.19 151 LEU A O 1
ATOM 1164 N N . GLN A 1 152 ? -34.468 -12.753 44.883 1.00 93.69 152 GLN A N 1
ATOM 1165 C CA . GLN A 1 152 ? -35.573 -13.705 44.781 1.00 93.69 152 GLN A CA 1
ATOM 1166 C C . GLN A 1 152 ? -35.614 -14.667 45.979 1.00 93.69 152 GLN A C 1
ATOM 1168 O O . GLN A 1 152 ? -36.695 -14.950 46.495 1.00 93.69 152 GLN A O 1
ATOM 1173 N N . ALA A 1 153 ? -34.458 -15.135 46.459 1.00 91.69 153 ALA A N 1
ATOM 1174 C CA . ALA A 1 153 ? -34.368 -15.965 47.659 1.00 91.69 153 ALA A CA 1
ATOM 1175 C C . ALA A 1 153 ? -34.821 -15.207 48.921 1.00 91.69 153 ALA A C 1
ATOM 1177 O O . ALA A 1 153 ? -35.653 -15.717 49.673 1.00 91.69 153 ALA A O 1
ATOM 1178 N N . LYS A 1 154 ? -34.350 -13.965 49.118 1.00 91.69 154 LYS A N 1
ATOM 1179 C CA . LYS A 1 154 ? -34.791 -13.098 50.228 1.00 91.69 154 LYS A CA 1
ATOM 1180 C C . LYS A 1 154 ? -36.292 -12.822 50.173 1.00 91.69 154 LYS A C 1
ATOM 1182 O O . LYS A 1 154 ? -36.960 -12.865 51.202 1.00 91.69 154 LYS A O 1
ATOM 1187 N N . TRP A 1 155 ? -36.829 -12.565 48.981 1.00 90.56 155 TRP A N 1
ATOM 1188 C CA . TRP A 1 155 ? -38.253 -12.305 48.788 1.00 90.56 155 TRP A CA 1
ATOM 1189 C C . TRP A 1 155 ? -39.093 -13.542 49.106 1.00 90.56 155 TRP A C 1
ATOM 1191 O O . TRP A 1 155 ? -40.056 -13.429 49.850 1.00 90.56 155 TRP A O 1
ATOM 1201 N N . LYS A 1 156 ? -38.695 -14.736 48.643 1.00 86.50 156 LYS A N 1
ATOM 1202 C CA . LYS A 1 156 ? -39.358 -16.001 49.011 1.00 86.50 156 LYS A CA 1
ATOM 1203 C C . LYS A 1 156 ? -39.327 -16.246 50.518 1.00 86.50 156 LYS A C 1
ATOM 1205 O O . LYS A 1 156 ? -40.360 -16.578 51.083 1.00 86.50 156 LYS A O 1
ATOM 1210 N N . ALA A 1 157 ? -38.182 -16.045 51.173 1.00 80.88 157 ALA A N 1
ATOM 1211 C CA . ALA A 1 157 ? -38.077 -16.178 52.626 1.00 80.88 157 ALA A CA 1
ATOM 1212 C C . ALA A 1 157 ? -39.032 -15.213 53.347 1.00 80.88 157 ALA A C 1
ATOM 1214 O O . ALA A 1 157 ? -39.747 -15.619 54.259 1.00 80.88 157 ALA A O 1
ATOM 1215 N N . ARG A 1 158 ? -39.109 -13.958 52.885 1.00 77.81 158 ARG A N 1
ATOM 1216 C CA . ARG A 1 158 ? -40.033 -12.960 53.433 1.00 77.81 158 ARG A CA 1
ATOM 1217 C C . ARG A 1 158 ? -41.500 -13.313 53.183 1.00 77.81 158 ARG A C 1
ATOM 1219 O O . ARG A 1 158 ? -42.286 -13.244 54.113 1.00 77.81 158 ARG A O 1
ATOM 1226 N N . VAL A 1 159 ? -41.862 -13.759 51.980 1.00 74.56 159 VAL A N 1
ATOM 1227 C CA . VAL A 1 159 ? -43.226 -14.209 51.646 1.00 74.56 159 VAL A CA 1
ATOM 1228 C C . VAL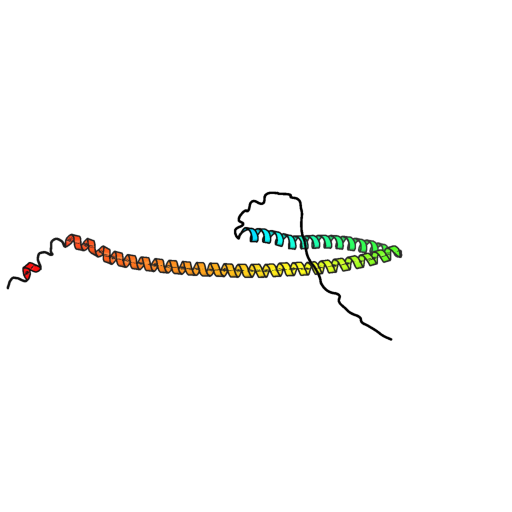 A 1 159 ? -43.627 -15.447 52.449 1.00 74.56 159 VAL A C 1
ATOM 1230 O O . VAL A 1 159 ? -44.791 -15.571 52.802 1.00 74.56 159 VAL A O 1
ATOM 1233 N N . VAL A 1 160 ? -42.703 -16.351 52.785 1.00 69.69 160 VAL A N 1
ATOM 1234 C CA . VAL A 1 160 ? -42.997 -17.474 53.694 1.00 69.69 160 VAL A CA 1
ATOM 1235 C C . VAL A 1 160 ? -43.294 -16.959 55.106 1.00 69.69 160 VAL A C 1
ATOM 1237 O O . VAL A 1 160 ? -44.293 -17.362 55.690 1.00 69.69 160 VAL A O 1
ATOM 1240 N N . VAL A 1 161 ? -42.494 -16.026 55.634 1.00 65.62 161 VAL A N 1
ATOM 1241 C CA . VAL A 1 161 ? -42.728 -15.421 56.960 1.00 65.62 161 VAL A CA 1
ATOM 1242 C C . VAL A 1 161 ? -44.048 -14.638 56.999 1.00 65.62 161 VAL A C 1
ATOM 1244 O O . VAL A 1 161 ? -44.868 -14.854 57.890 1.00 65.62 161 VAL A O 1
ATOM 1247 N N . ASP A 1 162 ? -44.292 -13.784 56.005 1.00 61.28 162 ASP A N 1
ATOM 1248 C CA . ASP A 1 162 ? -45.485 -12.936 55.943 1.00 61.28 162 ASP A CA 1
ATOM 1249 C C . ASP A 1 162 ? -46.735 -13.725 55.514 1.00 61.28 162 ASP A C 1
ATOM 1251 O O . ASP A 1 162 ? -47.835 -13.414 55.954 1.00 61.28 162 ASP A O 1
ATOM 1255 N N . GLY A 1 163 ? -46.595 -14.782 54.709 1.00 55.81 163 GLY A N 1
ATOM 1256 C CA . GLY A 1 163 ? -47.688 -15.642 54.239 1.00 55.81 163 GLY A CA 1
ATOM 1257 C C . GLY A 1 163 ? -48.184 -16.656 55.274 1.00 55.81 163 GLY A C 1
ATOM 1258 O O . GLY A 1 163 ? -49.336 -17.085 55.202 1.00 55.81 163 GLY A O 1
ATOM 1259 N N . ILE A 1 164 ? -47.368 -16.994 56.278 1.00 55.47 164 ILE A N 1
ATOM 1260 C CA . ILE A 1 164 ? -47.798 -17.805 57.430 1.00 55.47 164 ILE A CA 1
ATOM 1261 C C . ILE A 1 164 ? -48.692 -16.982 58.386 1.00 55.47 164 ILE A C 1
ATOM 1263 O O . ILE A 1 164 ? -49.548 -17.541 59.071 1.00 55.47 164 ILE A O 1
ATOM 1267 N N . SER A 1 165 ? -48.583 -15.649 58.389 1.00 52.94 165 SER A N 1
ATOM 1268 C CA . SER A 1 165 ? -49.262 -14.791 59.371 1.00 52.94 165 SER A CA 1
ATOM 1269 C C . SER A 1 165 ? -50.775 -14.550 59.130 1.00 52.94 165 SER A C 1
ATOM 1271 O O . SER A 1 165 ? -51.555 -14.696 60.072 1.00 52.94 165 SER A O 1
ATOM 1273 N N . PRO A 1 166 ? -51.304 -14.287 57.915 1.00 52.41 166 PRO A N 1
ATOM 1274 C CA . PRO A 1 166 ? -52.737 -14.008 57.754 1.00 52.41 166 PRO A CA 1
ATOM 1275 C C . PRO A 1 166 ? -53.636 -15.259 57.765 1.00 52.41 166 PRO A C 1
ATOM 1277 O O . PRO A 1 166 ? -54.836 -15.135 58.022 1.00 52.41 166 PRO A O 1
ATOM 1280 N N . LEU A 1 167 ? -53.095 -16.463 57.530 1.00 51.81 167 LEU A N 1
ATOM 1281 C CA . LEU A 1 167 ? -53.876 -17.712 57.562 1.00 51.81 167 LEU A CA 1
ATOM 1282 C C . LEU A 1 167 ? -54.010 -18.311 58.975 1.00 51.81 167 LEU A C 1
ATOM 1284 O O . LEU A 1 167 ? -55.014 -18.966 59.252 1.00 51.81 167 LEU A O 1
ATOM 1288 N N . LEU A 1 168 ? -53.079 -18.025 59.893 1.00 52.88 168 LEU A N 1
ATOM 1289 C CA . LEU A 1 168 ? -53.196 -18.398 61.313 1.00 52.88 168 LEU A CA 1
ATOM 1290 C C . LEU A 1 168 ? -53.987 -17.371 62.142 1.00 52.88 168 LEU A C 1
ATOM 1292 O O . LEU A 1 168 ? -54.613 -17.734 63.138 1.00 52.88 168 LEU A O 1
ATOM 1296 N N . ILE A 1 169 ? -54.058 -16.107 61.712 1.00 52.03 169 ILE A N 1
ATOM 1297 C CA . ILE A 1 169 ? -54.845 -15.078 62.414 1.00 52.03 169 ILE A CA 1
ATOM 1298 C C . ILE A 1 169 ? -56.353 -15.202 62.113 1.00 52.03 169 ILE A C 1
ATOM 1300 O O . ILE A 1 169 ? -57.181 -14.909 62.975 1.00 52.03 169 ILE A O 1
ATOM 1304 N N . ARG A 1 170 ? -56.758 -15.754 60.958 1.00 49.78 170 ARG A N 1
ATOM 1305 C CA . ARG A 1 170 ? -58.189 -15.918 60.612 1.00 49.78 170 ARG A CA 1
ATOM 1306 C C . ARG A 1 170 ? -58.910 -17.113 61.249 1.00 49.78 170 ARG A C 1
ATOM 1308 O O . ARG A 1 170 ? -60.114 -17.246 61.056 1.00 49.78 170 ARG A O 1
ATOM 1315 N N . LYS A 1 171 ? -58.234 -17.926 62.068 1.00 50.09 171 LYS A N 1
ATOM 1316 C CA . LYS A 1 171 ? -58.900 -18.870 62.993 1.00 50.09 171 LYS A CA 1
ATOM 1317 C C . LYS A 1 171 ? -58.654 -18.580 64.477 1.00 50.09 171 LYS A C 1
ATOM 1319 O O . LYS A 1 171 ? -59.184 -19.298 65.317 1.00 50.09 171 LYS A O 1
ATOM 1324 N N . SER A 1 172 ? -57.927 -17.509 64.804 1.00 50.06 172 SER A N 1
ATOM 1325 C CA . SER A 1 172 ? -57.514 -17.211 66.186 1.00 50.06 172 SER A CA 1
ATOM 1326 C C . SER A 1 172 ? -58.257 -16.033 66.830 1.00 50.06 172 SER A C 1
ATOM 1328 O O . SER A 1 172 ? -58.093 -15.787 68.022 1.00 50.06 172 SER A O 1
ATOM 1330 N N . HIS A 1 173 ? -59.149 -15.350 66.103 1.00 48.59 173 HIS A N 1
ATOM 1331 C CA . HIS A 1 173 ? -59.997 -14.281 66.658 1.00 48.59 173 HIS A CA 1
ATOM 1332 C C . HIS A 1 173 ? -61.228 -14.765 67.451 1.00 48.59 173 HIS A C 1
ATOM 1334 O O . HIS A 1 173 ? -62.112 -13.970 67.749 1.00 48.59 173 HIS A O 1
ATOM 1340 N N . ILE A 1 174 ? -61.280 -16.042 67.842 1.00 54.19 174 ILE A N 1
ATOM 1341 C CA . ILE A 1 174 ? -62.304 -16.567 68.767 1.00 54.19 174 ILE A CA 1
ATOM 1342 C C . ILE A 1 174 ? -61.705 -16.958 70.140 1.00 54.19 174 ILE A C 1
ATOM 1344 O O . ILE A 1 174 ? -62.451 -17.250 71.066 1.00 54.19 174 ILE A O 1
ATOM 1348 N N . GLY A 1 175 ? -60.378 -16.896 70.344 1.00 54.19 175 GLY A N 1
ATOM 1349 C CA . GLY A 1 175 ? -59.745 -17.447 71.559 1.00 54.19 175 GLY A CA 1
ATOM 1350 C C . GLY A 1 175 ? -59.051 -16.481 72.529 1.00 54.19 175 GLY A C 1
ATOM 1351 O O . GLY A 1 175 ? -58.758 -16.880 73.652 1.00 54.19 175 GLY A O 1
ATOM 1352 N N . THR A 1 176 ? -58.752 -15.231 72.162 1.00 56.91 176 THR A N 1
ATOM 1353 C CA . THR A 1 176 ? -57.829 -14.389 72.962 1.00 56.91 176 THR A CA 1
ATOM 1354 C C . THR A 1 176 ? -58.480 -13.526 74.047 1.00 56.91 176 THR A C 1
ATOM 1356 O O . THR A 1 176 ? -57.772 -12.831 74.769 1.00 56.91 176 THR A O 1
ATOM 1359 N N . VAL A 1 177 ? -59.798 -13.622 74.254 1.00 53.53 177 VAL A N 1
ATOM 1360 C CA . VAL A 1 177 ? -60.476 -12.972 75.399 1.00 53.53 177 VAL A CA 1
ATOM 1361 C C . VAL A 1 177 ? -60.390 -13.826 76.684 1.00 53.53 177 VAL A C 1
ATOM 1363 O O . VAL A 1 177 ? -60.662 -13.337 77.774 1.00 53.53 177 VAL A O 1
ATOM 1366 N N . SER A 1 178 ? -59.929 -15.083 76.612 1.00 54.75 178 SER A N 1
ATOM 1367 C CA . SER A 1 178 ? -60.025 -16.048 77.725 1.00 54.75 178 SER A CA 1
ATOM 1368 C C . SER A 1 178 ? -58.724 -16.330 78.501 1.00 54.75 178 SER A C 1
ATOM 1370 O O . SER A 1 178 ? -58.667 -17.327 79.217 1.00 54.75 178 SER A O 1
ATOM 1372 N N . LEU A 1 179 ? -57.673 -15.505 78.391 1.00 52.03 179 LEU A N 1
ATOM 1373 C CA . LEU A 1 179 ? -56.457 -15.702 79.210 1.00 52.03 179 LEU A CA 1
ATOM 1374 C C . LEU A 1 179 ? -56.293 -14.680 80.347 1.00 52.03 179 LEU A C 1
ATOM 1376 O O . LEU A 1 179 ? -55.673 -14.993 81.356 1.00 52.03 179 LEU A O 1
ATOM 1380 N N . VAL A 1 180 ? -56.899 -13.492 80.239 1.00 56.81 180 VAL A N 1
ATOM 1381 C CA . VAL A 1 180 ? -56.864 -12.482 81.318 1.00 56.81 180 VAL A CA 1
ATOM 1382 C C . VAL A 1 180 ? -57.891 -12.795 82.422 1.00 56.81 180 VAL A C 1
ATOM 1384 O O . VAL A 1 180 ? -57.655 -12.480 83.582 1.00 56.81 180 VAL A O 1
ATOM 1387 N N . GLY A 1 181 ? -58.983 -13.502 82.103 1.00 54.19 181 GLY A N 1
ATOM 1388 C CA . GLY A 1 181 ? -59.984 -13.941 83.089 1.00 54.19 181 GLY A CA 1
ATOM 1389 C C . GLY A 1 181 ? -59.574 -15.138 83.962 1.00 54.19 181 GLY A C 1
ATOM 1390 O O . GLY A 1 181 ? -60.224 -15.389 84.970 1.00 54.19 181 GLY A O 1
ATOM 1391 N N . LEU A 1 182 ? -58.505 -15.870 83.616 1.00 54.16 182 LEU A N 1
ATOM 1392 C CA . LEU A 1 182 ? -58.085 -17.082 84.340 1.00 54.16 182 LEU A CA 1
ATOM 1393 C C . LEU A 1 182 ? -57.072 -16.812 85.473 1.00 54.16 182 LEU A C 1
ATOM 1395 O O . LEU A 1 182 ? -56.787 -17.704 86.262 1.00 54.16 182 LEU A O 1
ATOM 1399 N N . LEU A 1 183 ? -56.524 -15.594 85.564 1.00 51.28 183 LEU A N 1
ATOM 1400 C CA . LEU A 1 183 ? -55.502 -15.213 86.556 1.00 51.28 183 LEU A CA 1
ATOM 1401 C C . LEU A 1 183 ? -56.061 -14.445 87.770 1.00 51.28 183 LEU A C 1
ATOM 1403 O O . LEU A 1 183 ? -55.297 -14.064 88.648 1.00 51.28 183 LEU A O 1
ATOM 1407 N N . MET A 1 184 ? -57.379 -14.229 87.836 1.00 54.31 184 MET A N 1
ATOM 1408 C CA . MET A 1 184 ? -58.064 -13.489 88.914 1.00 54.31 184 MET A CA 1
ATOM 1409 C C . MET A 1 184 ? -58.985 -14.374 89.777 1.00 54.31 184 MET A C 1
ATOM 1411 O O . MET A 1 184 ? -59.863 -13.869 90.470 1.00 54.31 184 MET A O 1
ATOM 1415 N N . ALA A 1 185 ? -58.794 -15.696 89.746 1.00 53.12 185 ALA A N 1
ATOM 1416 C CA . ALA A 1 185 ? -59.500 -16.647 90.604 1.00 53.12 185 ALA A CA 1
ATOM 1417 C C . ALA A 1 185 ? -58.510 -17.406 91.505 1.00 53.12 185 ALA A C 1
ATOM 1419 O O . ALA A 1 185 ? -58.173 -18.560 91.243 1.00 53.12 185 ALA A O 1
ATOM 1420 N N . SER A 1 186 ? -58.017 -16.741 92.550 1.00 41.75 186 SER A N 1
ATOM 1421 C CA . SER A 1 186 ? -57.526 -17.332 93.810 1.00 41.75 186 SER A CA 1
ATOM 1422 C C . SER A 1 186 ? -57.478 -16.252 94.879 1.00 41.75 186 SER A C 1
ATOM 1424 O O . SER A 1 186 ? -56.931 -15.170 94.573 1.00 41.75 186 SER A O 1
#

Nearest PDB structures (foldseek):
  6z6f-assembly1_C  TM=7.254E-01  e=3.026E+00  Saccharomyces cerevisiae S288C
  8i4v-assembly1_B  TM=5.617E-01  e=2.335E+00  Saccharomyces cerevisiae S288C
  7vgf-assembly1_B  TM=6.522E-01  e=3.922E+00  Homo sapiens
  8i21-assembly1_A  TM=3.456E-01  e=3.026E+00  Saccharomyces cerevisiae S288C